Protein AF-A0A7S1A2D1-F1 (afdb_monomer_lite)

Sequence (239 aa):
SASAASGGFTIVTSERAVKAVTGFSRFEFQLPSQAEIEFDVAEEAEFDESIVGESNLREFLLSRAKVLASKGILSKEFQEQLEQHLLHVQNKRMLTRCQTPSGLTEANLQEMTRDTSGMLPQNFVSLVQKLFSARSVIIEVQRKIVQTRARETKVYENQARLRQNIQSMEKVRDCGTLLTRYLEDLNKDEDDLQKARVMIEADEEDVAKMNAEKTQMELQVETLAKKLYDEMESGTSAS

Foldseek 3Di:
DDDPVQQDKAFPDPVQFPDGDGPDTDHDDDDDPPDDDDDDTDIDTDGDDDQDDLVSLVVCLVPVQVVCVVVVNHDPVVSVVSVVVSLLVVLLVLLVVLLQLVPDDPVSLCVVVVCPPDHDDPVLSVLSVVLVVLVVVLVVLVVVLVVLVVVLVVLVVVLVVLVVVLVVCVPPPPCVVVNVVSVVSNVVSVVSNVVSVVSSVVSVVVSVVSVVVSVVSSVVSSVVSVVVSVVSVVVVVPD

pLDDT: mean 85.74, std 11.49, range [35.06, 96.69]

Organism: Noctiluca scintillans (NCBI:txid2966)

Secondary structure (DSSP, 8-state):
---GGG---EE---TTEEEEETTEEEE-----TT-----PPPEE--------SHHHHHHHHHTHHHHHHHTTSS-HHHHHHHHHHHHHHHHHHHHHHHTSGGG--HHHHHHHHH-TTT-S-HHHHHHHHHHHHHHHHHHHHHHHHHHHHHHHHHHHHHHHHHHHHHHHHTT-TT-HHHHHHHHHHHHHHHHHHHHHHHHHHHHHHHHHHHHHHHHHHHHHHHHHHHHHHHHHHHHHTT-

Structure (mmCIF, N/CA/C/O backbone):
data_AF-A0A7S1A2D1-F1
#
_entry.id   AF-A0A7S1A2D1-F1
#
loop_
_atom_site.group_PDB
_atom_site.id
_atom_site.type_symbol
_atom_site.label_atom_id
_atom_site.label_alt_id
_atom_site.label_comp_id
_atom_site.label_asym_id
_atom_site.label_entity_id
_atom_site.label_seq_id
_atom_site.pdbx_PDB_ins_code
_atom_site.Cartn_x
_atom_site.Cartn_y
_atom_site.Cartn_z
_atom_site.occupancy
_atom_site.B_iso_or_equiv
_atom_site.auth_seq_id
_atom_site.auth_comp_id
_atom_site.auth_asym_id
_atom_site.auth_atom_id
_atom_site.pdbx_PDB_model_num
ATOM 1 N N . SER A 1 1 ? -36.221 -22.035 22.965 1.00 37.62 1 SER A N 1
ATOM 2 C CA . SER A 1 1 ? -36.145 -23.136 23.946 1.00 37.62 1 SER A CA 1
ATOM 3 C C . SER A 1 1 ? -34.871 -22.945 24.746 1.00 37.62 1 SER A C 1
ATOM 5 O O . SER A 1 1 ? -33.798 -23.010 24.160 1.00 37.62 1 SER A O 1
ATOM 7 N N . ALA A 1 2 ? -34.976 -22.587 26.028 1.00 40.88 2 ALA A N 1
ATOM 8 C CA . ALA A 1 2 ? -33.801 -22.377 26.874 1.00 40.88 2 ALA A CA 1
ATOM 9 C C . ALA A 1 2 ? -33.102 -23.724 27.128 1.00 40.88 2 ALA A C 1
ATOM 11 O O . ALA A 1 2 ? -33.757 -24.732 27.387 1.00 40.88 2 ALA A O 1
ATOM 12 N N . SER A 1 3 ? -31.782 -23.746 26.961 1.00 47.69 3 SER A N 1
ATOM 13 C CA . SER A 1 3 ? -30.941 -24.932 27.121 1.00 47.69 3 SER A CA 1
ATOM 14 C C . SER A 1 3 ? -30.781 -25.276 28.604 1.00 47.69 3 SER A C 1
ATOM 16 O O . SER A 1 3 ? -30.647 -24.376 29.428 1.00 47.69 3 SER A O 1
ATOM 18 N N . ALA A 1 4 ? -30.692 -26.565 28.951 1.00 53.97 4 ALA A N 1
ATOM 19 C CA . ALA A 1 4 ? -30.308 -27.008 30.300 1.00 53.97 4 ALA A CA 1
ATOM 20 C C . ALA A 1 4 ? -28.921 -26.479 30.739 1.00 53.97 4 ALA A C 1
ATOM 22 O O . ALA A 1 4 ? -28.581 -26.534 31.916 1.00 53.97 4 ALA A O 1
ATOM 23 N N . ALA A 1 5 ? -28.133 -25.937 29.803 1.00 53.06 5 ALA A N 1
ATOM 24 C CA . ALA A 1 5 ? -26.870 -25.257 30.072 1.00 53.06 5 ALA A CA 1
ATOM 25 C C . ALA A 1 5 ? -27.023 -23.862 30.721 1.00 53.06 5 ALA A C 1
ATOM 27 O O . ALA A 1 5 ? -26.026 -23.300 31.159 1.00 53.06 5 ALA A O 1
ATOM 28 N N . SER A 1 6 ? -28.237 -23.304 30.789 1.00 53.75 6 SER A N 1
ATOM 29 C CA . SER A 1 6 ? -28.512 -21.930 31.244 1.00 53.75 6 SER A CA 1
ATOM 30 C C . SER A 1 6 ? -29.105 -21.857 32.661 1.00 53.75 6 SER A C 1
ATOM 32 O O . SER A 1 6 ? -29.917 -20.989 32.937 1.00 53.75 6 SER A O 1
ATOM 34 N N . GLY A 1 7 ? -28.776 -22.796 33.556 1.00 60.59 7 GLY A N 1
ATOM 35 C CA . GLY A 1 7 ? -29.177 -22.735 34.976 1.00 60.59 7 GLY A CA 1
ATOM 36 C C . GLY A 1 7 ? -30.629 -23.128 35.302 1.00 60.59 7 GLY A C 1
ATOM 37 O O . GLY A 1 7 ? -30.918 -23.438 36.454 1.00 60.59 7 GLY A O 1
ATOM 38 N N . GLY A 1 8 ? -31.512 -23.220 34.301 1.00 68.44 8 GLY A N 1
ATOM 39 C CA . GLY A 1 8 ? -32.906 -23.657 34.455 1.00 68.44 8 GLY A CA 1
ATOM 40 C C . GLY A 1 8 ? -33.894 -22.510 34.700 1.00 68.44 8 GLY A C 1
ATOM 41 O O . GLY A 1 8 ? -33.526 -21.340 34.675 1.00 68.44 8 GLY A O 1
ATOM 42 N N . PHE A 1 9 ? -35.170 -22.852 34.896 1.00 73.50 9 PHE A N 1
ATOM 43 C CA . PHE A 1 9 ? -36.229 -21.893 35.221 1.00 73.50 9 PHE A CA 1
ATOM 44 C C . PHE A 1 9 ? -36.429 -21.821 36.735 1.00 73.50 9 PHE A C 1
ATOM 46 O O . PHE A 1 9 ? -36.426 -22.845 37.422 1.00 73.50 9 PHE A O 1
ATOM 53 N N . THR A 1 10 ? -36.627 -20.615 37.255 1.00 80.25 10 THR A N 1
ATOM 54 C CA . THR A 1 10 ? -37.006 -20.374 38.646 1.00 80.25 10 THR A CA 1
ATOM 55 C C . THR A 1 10 ? -38.438 -19.866 38.682 1.00 80.25 10 THR A C 1
ATOM 57 O O . THR A 1 10 ? -38.784 -18.892 38.016 1.00 80.25 10 THR A O 1
ATOM 60 N N . ILE A 1 11 ? -39.284 -20.537 39.465 1.00 82.00 11 ILE A N 1
ATOM 61 C CA . ILE A 1 11 ? -40.666 -20.111 39.680 1.00 82.00 11 ILE A CA 1
ATOM 62 C C . ILE A 1 11 ? -40.645 -18.845 40.538 1.00 82.00 11 ILE A C 1
ATOM 64 O O . ILE A 1 11 ? -40.227 -18.886 41.696 1.00 82.00 11 ILE A O 1
ATOM 68 N N . VAL A 1 12 ? -41.109 -17.735 39.968 1.00 83.94 12 VAL A N 1
ATOM 69 C CA . VAL A 1 12 ? -41.169 -16.422 40.635 1.00 83.94 12 VAL A CA 1
ATOM 70 C C . VAL A 1 12 ? -42.519 -16.190 41.308 1.00 83.94 12 VAL A C 1
ATOM 72 O O . VAL A 1 12 ? -42.634 -15.346 42.200 1.00 83.94 12 VAL A O 1
ATOM 75 N N . THR A 1 13 ? -43.547 -16.960 40.929 1.00 85.75 13 THR A N 1
ATOM 76 C CA . THR A 1 13 ? -44.855 -16.909 41.589 1.00 85.75 13 THR A CA 1
ATOM 77 C C . THR A 1 13 ? -44.724 -17.311 43.054 1.00 85.75 13 THR A C 1
ATOM 79 O O . THR A 1 13 ? -44.500 -18.475 43.389 1.00 85.75 13 THR A O 1
ATOM 82 N N . SER A 1 14 ? -44.892 -16.325 43.933 1.00 82.81 14 SER A N 1
ATOM 83 C CA . SER A 1 14 ? -44.877 -16.491 45.390 1.00 82.81 14 SER A CA 1
ATOM 84 C C . SER A 1 14 ? -46.281 -16.580 45.993 1.00 82.81 14 SER A C 1
ATOM 86 O O . SER A 1 14 ? -46.440 -17.006 47.138 1.00 82.81 14 SER A O 1
ATOM 88 N N . GLU A 1 15 ? -47.317 -16.221 45.233 1.00 83.31 15 GLU A N 1
ATOM 89 C CA . GLU A 1 15 ? -48.694 -16.274 45.709 1.00 83.31 15 GLU A CA 1
ATOM 90 C C . GLU A 1 15 ? -49.102 -17.723 46.008 1.00 83.31 15 GLU A C 1
ATOM 92 O O . GLU A 1 15 ? -48.930 -18.608 45.177 1.00 83.31 15 GLU A O 1
ATOM 97 N N . ARG A 1 16 ? -49.616 -17.980 47.220 1.00 81.94 16 ARG A N 1
ATOM 98 C CA . ARG A 1 16 ? -50.005 -19.318 47.716 1.00 81.94 16 ARG A CA 1
ATOM 99 C C . ARG A 1 16 ? -48.882 -20.366 47.730 1.00 81.94 16 ARG A C 1
ATOM 101 O O . ARG A 1 16 ? -49.167 -21.548 47.933 1.00 81.94 16 ARG A O 1
ATOM 108 N N . ALA A 1 17 ? -47.622 -19.960 47.563 1.00 85.44 17 ALA A N 1
ATOM 109 C CA . ALA A 1 17 ? -46.476 -20.852 47.663 1.00 85.44 17 ALA A CA 1
ATOM 110 C C . ALA A 1 17 ? -46.223 -21.230 49.135 1.00 85.44 17 ALA A C 1
ATOM 112 O O . ALA A 1 17 ? -45.848 -20.401 49.959 1.00 85.44 17 ALA A O 1
ATOM 113 N N . VAL A 1 18 ? -46.416 -22.504 49.472 1.00 84.69 18 VAL A N 1
ATOM 114 C CA . VAL A 1 18 ? -46.179 -23.062 50.815 1.00 84.69 18 VAL A CA 1
ATOM 115 C C . VAL A 1 18 ? -44.714 -23.445 51.005 1.00 84.69 18 VAL A C 1
ATOM 117 O O . VAL A 1 18 ? -44.178 -23.384 52.111 1.00 84.69 18 VAL A O 1
ATOM 120 N N . LYS A 1 19 ? -44.054 -23.867 49.923 1.00 82.25 19 LYS A N 1
ATOM 121 C CA . LYS A 1 19 ? -42.615 -24.145 49.874 1.00 82.25 19 LYS A CA 1
ATOM 122 C C . LYS A 1 19 ? -42.087 -23.787 48.496 1.00 82.25 19 LYS A C 1
ATOM 124 O O . LYS A 1 19 ? -42.709 -24.173 47.510 1.00 82.25 19 LYS A O 1
ATOM 129 N N . ALA A 1 20 ? -40.938 -23.128 48.454 1.00 78.56 20 ALA A N 1
ATOM 130 C CA . ALA A 1 20 ? -40.232 -22.799 47.225 1.00 78.56 20 ALA A CA 1
ATOM 131 C C . ALA A 1 20 ? -38.767 -23.239 47.338 1.00 78.56 20 ALA A C 1
ATOM 133 O O . ALA A 1 20 ? -38.119 -23.032 48.366 1.00 78.56 20 ALA A O 1
ATOM 134 N N . VAL A 1 21 ? -38.276 -23.879 46.285 1.00 73.50 21 VAL A N 1
ATOM 135 C CA . VAL A 1 21 ? -36.881 -24.271 46.059 1.00 73.50 21 VAL A CA 1
ATOM 136 C C . VAL A 1 21 ? -36.563 -23.961 44.594 1.00 73.50 21 VAL A C 1
ATOM 138 O O . VAL A 1 21 ? -37.476 -23.807 43.784 1.00 73.50 21 VAL A O 1
ATOM 141 N N . THR A 1 22 ? -35.290 -23.856 44.220 1.00 68.75 22 THR A N 1
ATOM 142 C CA . THR A 1 22 ? -34.904 -23.566 42.830 1.00 68.75 22 THR A CA 1
ATOM 143 C C . THR A 1 22 ? -35.546 -24.575 41.865 1.00 68.75 22 THR A C 1
ATOM 145 O O . THR A 1 22 ? -35.329 -25.779 41.996 1.00 68.75 22 THR A O 1
ATOM 148 N N . GLY A 1 23 ? -36.377 -24.085 40.938 1.00 69.75 23 GLY A N 1
ATOM 149 C CA . GLY A 1 23 ? -37.114 -24.898 39.961 1.00 69.75 23 GLY A CA 1
ATOM 150 C C . GLY A 1 23 ? -38.339 -25.663 40.485 1.00 69.75 23 GLY A C 1
ATOM 151 O O . GLY A 1 23 ? -38.924 -26.438 39.732 1.00 69.75 23 GLY A O 1
ATOM 152 N N . PHE A 1 24 ? -38.750 -25.484 41.748 1.00 78.38 24 PHE A N 1
ATOM 153 C CA . PHE A 1 24 ? -39.929 -26.162 42.300 1.00 78.38 24 PHE A CA 1
ATOM 154 C C . PHE A 1 24 ? -40.653 -25.335 43.372 1.00 78.38 24 PHE A C 1
ATOM 156 O O . PHE A 1 24 ? -40.071 -24.989 44.400 1.00 78.38 24 PHE A O 1
ATOM 163 N N . SER A 1 25 ? -41.961 -25.136 43.197 1.00 84.62 25 SER A N 1
ATOM 164 C CA . SER A 1 25 ? -42.833 -24.483 44.179 1.00 84.62 25 SER A CA 1
ATOM 165 C C . SER A 1 25 ? -44.094 -25.306 44.418 1.00 84.62 25 SER A C 1
ATOM 167 O O . SER A 1 25 ? -44.705 -25.827 43.487 1.00 84.62 25 SER A O 1
ATOM 169 N N . ARG A 1 26 ? -44.494 -25.434 45.687 1.00 86.88 26 ARG A N 1
ATOM 170 C CA . ARG A 1 26 ? -45.742 -26.092 46.086 1.00 86.88 26 ARG A CA 1
ATOM 171 C C . ARG A 1 26 ? -46.782 -25.040 46.426 1.00 86.88 26 ARG A C 1
ATOM 173 O O . ARG A 1 26 ? -46.582 -24.285 47.372 1.00 86.88 26 ARG A O 1
ATOM 180 N N . PHE A 1 27 ? -47.900 -25.067 45.715 1.00 89.00 27 PHE A N 1
ATOM 181 C CA . PHE A 1 27 ? -49.008 -24.139 45.905 1.00 89.00 27 PHE A CA 1
ATOM 182 C C . PHE A 1 27 ? -50.172 -24.806 46.642 1.00 89.00 27 PHE A C 1
ATOM 184 O O . PHE A 1 27 ? -50.444 -25.991 46.428 1.00 89.00 27 PHE A O 1
ATOM 191 N N . GLU A 1 28 ? -50.840 -24.068 47.526 1.00 90.44 28 GLU A N 1
ATOM 192 C CA . GLU A 1 28 ? -51.997 -24.560 48.282 1.00 90.44 28 GLU A CA 1
ATOM 193 C C . GLU A 1 28 ? -53.268 -23.780 47.947 1.00 90.44 28 GLU A C 1
ATOM 195 O O . GLU A 1 28 ? -53.300 -22.550 47.949 1.00 90.44 28 GLU A O 1
ATOM 200 N N . PHE A 1 29 ? -54.344 -24.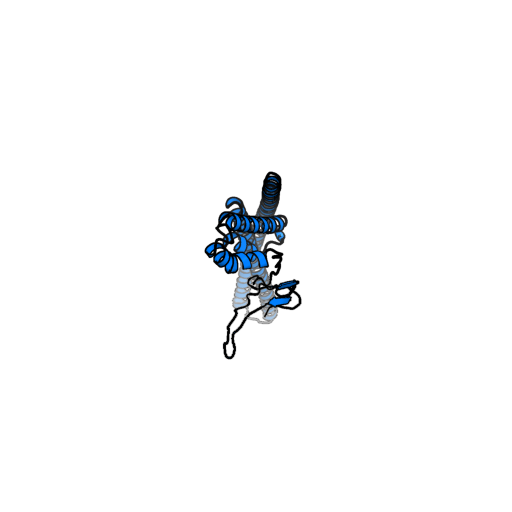521 47.686 1.00 87.88 29 PHE A N 1
ATOM 201 C CA . PHE A 1 29 ? -55.651 -23.978 47.346 1.00 87.88 29 PHE A CA 1
ATOM 202 C C . PHE A 1 29 ? -56.718 -24.656 48.196 1.00 87.88 29 PHE A C 1
ATOM 204 O O . PHE A 1 29 ? -56.712 -25.875 48.358 1.00 87.88 29 PHE A O 1
ATOM 211 N N . GLN A 1 30 ? -57.663 -23.866 48.697 1.00 86.44 30 GLN A N 1
ATOM 212 C CA . GLN A 1 30 ? -58.904 -24.380 49.265 1.00 86.44 30 GLN A CA 1
ATOM 213 C C . GLN A 1 30 ? -60.020 -24.167 48.250 1.00 86.44 30 GLN A C 1
ATOM 215 O O . GLN A 1 30 ? -60.278 -23.035 47.839 1.00 86.44 30 GLN A O 1
ATOM 220 N N . LEU A 1 31 ? -60.649 -25.266 47.835 1.00 88.50 31 LEU A N 1
ATOM 221 C CA . LEU A 1 31 ? -61.697 -25.293 46.820 1.00 88.50 31 LEU A CA 1
ATOM 222 C C . LEU A 1 31 ? -62.946 -25.983 47.379 1.00 88.50 31 LEU A C 1
ATOM 224 O O . LEU A 1 31 ? -62.829 -27.066 47.960 1.00 88.50 31 LEU A O 1
ATOM 228 N N . PRO A 1 32 ? -64.139 -25.388 47.220 1.00 86.12 32 PRO A N 1
ATOM 229 C CA . PRO A 1 32 ? -65.389 -26.060 47.537 1.00 86.12 32 PRO A CA 1
ATOM 230 C C . PRO A 1 32 ? -65.698 -27.183 46.535 1.00 86.12 32 PRO A C 1
ATOM 232 O O . PRO A 1 32 ? -65.155 -27.235 45.431 1.00 86.12 32 PRO A O 1
ATOM 235 N N . SER A 1 33 ? -66.592 -28.093 46.927 1.00 82.81 33 SER A N 1
ATOM 236 C CA . SER A 1 33 ? -67.027 -29.208 46.082 1.00 82.81 33 SER A CA 1
ATOM 237 C C . SER A 1 33 ? -67.522 -28.712 44.721 1.00 82.81 33 SER A C 1
ATOM 239 O O . SER A 1 33 ? -68.395 -27.851 44.666 1.00 82.81 33 SER A O 1
ATOM 241 N N . GLN A 1 34 ? -66.996 -29.305 43.643 1.00 85.62 34 GLN A N 1
ATOM 242 C CA . GLN A 1 34 ? -67.304 -28.972 42.241 1.00 85.62 34 GLN A CA 1
ATOM 243 C C . GLN A 1 34 ? -66.821 -27.591 41.757 1.00 85.62 34 GLN A C 1
ATOM 245 O O . GLN A 1 34 ? -67.304 -27.112 40.735 1.00 85.62 34 GLN A O 1
ATOM 250 N N . ALA A 1 35 ? -65.870 -26.955 42.448 1.00 82.50 35 ALA A N 1
ATOM 251 C CA . ALA A 1 35 ? -65.211 -25.749 41.948 1.00 82.50 35 ALA A CA 1
ATOM 252 C C . ALA A 1 35 ? -63.887 -26.068 41.238 1.00 82.50 35 ALA A C 1
ATOM 254 O O . ALA A 1 35 ? -63.135 -26.944 41.666 1.00 82.50 35 ALA A O 1
ATOM 255 N N . GLU A 1 36 ? -63.587 -25.295 40.198 1.00 83.88 36 GLU A N 1
ATOM 256 C CA . GLU A 1 36 ? -62.302 -25.279 39.501 1.00 83.88 36 GLU A CA 1
ATOM 257 C C . GLU A 1 36 ? -61.619 -23.927 39.722 1.00 83.88 36 GLU A C 1
ATOM 259 O O . GLU A 1 36 ? -62.278 -22.904 39.924 1.00 83.88 36 GLU A O 1
ATOM 264 N N . ILE A 1 37 ? -60.288 -23.927 39.706 1.00 86.81 37 ILE A N 1
ATOM 265 C CA . ILE A 1 37 ? -59.485 -22.707 39.701 1.00 86.81 37 ILE A CA 1
ATOM 266 C C . ILE A 1 37 ? -58.379 -22.850 38.667 1.00 86.81 37 ILE A C 1
ATOM 268 O O . ILE A 1 37 ? -57.709 -23.880 38.603 1.00 86.81 37 ILE A O 1
ATOM 272 N N . GLU A 1 38 ? -58.189 -21.796 37.887 1.00 87.62 38 GLU A N 1
ATOM 273 C CA . GLU A 1 38 ? -57.007 -21.610 37.058 1.00 87.62 38 GLU A CA 1
ATOM 274 C C . GLU A 1 38 ? -56.003 -20.764 37.839 1.00 87.62 38 GLU A C 1
ATOM 276 O O . GLU A 1 38 ? -56.368 -19.787 38.500 1.00 87.62 38 GLU A O 1
ATOM 281 N N . PHE A 1 39 ? -54.742 -21.181 37.816 1.00 87.69 39 PHE A N 1
ATOM 282 C CA . PHE A 1 39 ? -53.665 -20.505 38.521 1.00 87.69 39 PHE A CA 1
ATOM 283 C C . PHE A 1 39 ? -52.441 -20.426 37.622 1.00 87.69 39 PHE A C 1
ATOM 285 O O . PHE A 1 39 ? -51.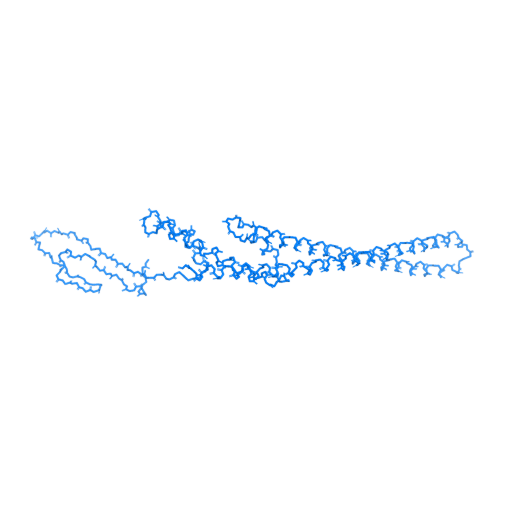827 -21.447 37.304 1.00 87.69 39 PHE A O 1
ATOM 292 N N . ASP A 1 40 ? -52.095 -19.203 37.237 1.00 88.81 40 ASP A N 1
ATOM 293 C CA . ASP A 1 40 ? -50.954 -18.942 36.375 1.00 88.81 40 ASP A CA 1
ATOM 294 C C . ASP A 1 40 ? -49.656 -18.953 37.186 1.00 88.81 40 ASP A C 1
ATOM 296 O O . ASP A 1 40 ? -49.458 -18.179 38.128 1.00 88.81 40 ASP A O 1
ATOM 300 N N . VAL A 1 41 ? -48.742 -19.839 36.796 1.00 86.38 41 VAL A N 1
ATOM 301 C CA . VAL A 1 41 ? -47.391 -19.906 37.352 1.00 86.38 41 VAL A CA 1
ATOM 302 C C . VAL A 1 41 ? -46.443 -19.202 36.388 1.00 86.38 41 VAL A C 1
ATOM 304 O O . VAL A 1 41 ? -46.308 -19.595 35.232 1.00 86.38 41 VAL A O 1
ATOM 307 N N . ALA A 1 42 ? -45.789 -18.152 36.875 1.00 85.19 42 ALA A N 1
ATOM 308 C CA . ALA A 1 42 ? -44.760 -17.416 36.171 1.00 85.19 42 ALA A CA 1
ATOM 309 C C . ALA A 1 42 ? -43.385 -17.980 36.535 1.00 85.19 42 ALA A C 1
ATOM 311 O O . ALA A 1 42 ? -43.035 -18.153 37.709 1.00 85.19 42 ALA A O 1
ATOM 312 N N . GLU A 1 43 ? -42.601 -18.234 35.497 1.00 85.38 43 GLU A N 1
ATOM 313 C CA . GLU A 1 43 ? -41.244 -18.748 35.575 1.00 85.38 43 GLU A CA 1
ATOM 314 C C . GLU A 1 43 ? -40.302 -17.793 34.845 1.00 85.38 43 GLU A C 1
ATOM 316 O O . GLU A 1 43 ? -40.598 -17.340 33.738 1.00 85.38 43 GLU A O 1
ATOM 321 N N . GLU A 1 44 ? -39.152 -17.515 35.449 1.00 81.38 44 GLU A N 1
ATOM 322 C CA . GLU A 1 44 ? -38.080 -16.734 34.837 1.00 81.38 44 GLU A CA 1
ATOM 323 C C . GLU A 1 44 ? -36.834 -17.605 34.669 1.00 81.38 44 GLU A C 1
ATOM 325 O O . GLU A 1 44 ? -36.516 -18.441 35.514 1.00 81.38 44 GLU A O 1
ATOM 330 N N . ALA A 1 45 ? -36.127 -17.416 33.557 1.00 80.19 45 ALA A N 1
ATOM 331 C CA . ALA A 1 45 ? -34.797 -17.970 33.349 1.00 80.19 45 ALA A CA 1
ATOM 332 C C . ALA A 1 45 ? -33.825 -16.812 33.148 1.00 80.19 45 ALA A C 1
ATOM 334 O O . ALA A 1 45 ? -34.021 -15.975 32.265 1.00 80.19 45 ALA A O 1
ATOM 335 N N . GLU A 1 46 ? -32.778 -16.792 33.960 1.00 75.44 46 GLU A N 1
ATOM 336 C CA . GLU A 1 46 ? -31.671 -15.855 33.837 1.00 75.44 46 GLU A CA 1
ATOM 337 C C . GLU A 1 46 ? -30.526 -16.555 33.107 1.00 75.44 46 GLU A C 1
ATOM 339 O O . GLU A 1 46 ? -30.205 -17.710 33.389 1.00 75.44 46 GLU A O 1
ATOM 344 N N . PHE A 1 47 ? -29.933 -15.878 32.128 1.00 76.06 47 PHE A N 1
ATOM 345 C CA . PHE A 1 47 ? -28.742 -16.377 31.459 1.00 76.06 47 PHE A CA 1
ATOM 346 C C . PHE A 1 47 ? -27.754 -15.245 31.241 1.00 76.06 47 PHE A C 1
ATOM 348 O O . PHE A 1 47 ? -28.122 -14.148 30.821 1.00 76.06 47 PHE A O 1
ATOM 355 N N . ASP A 1 48 ? -26.487 -15.567 31.463 1.00 80.88 48 ASP A N 1
ATOM 356 C CA . ASP A 1 48 ? -25.382 -14.674 31.172 1.00 80.88 48 ASP A CA 1
ATOM 357 C C . ASP A 1 48 ? -24.865 -14.942 29.760 1.00 80.88 48 ASP A C 1
ATOM 359 O O . ASP A 1 48 ? -24.542 -16.074 29.388 1.00 80.88 48 ASP A O 1
ATOM 363 N N . GLU A 1 49 ? -24.760 -13.882 28.964 1.00 83.06 49 GLU A N 1
ATOM 364 C CA . GLU A 1 49 ? -24.127 -13.919 27.650 1.00 83.06 49 GLU A CA 1
ATOM 365 C C . GLU A 1 49 ? -22.937 -12.960 27.653 1.00 83.06 49 GLU A C 1
ATOM 367 O O . GLU A 1 49 ? -23.089 -11.746 27.796 1.00 83.06 49 GLU A O 1
ATOM 372 N N . SER A 1 50 ? -21.730 -13.503 27.495 1.00 86.31 50 SER A N 1
ATOM 373 C CA . SER A 1 50 ? -20.526 -12.687 27.372 1.00 86.31 50 SER A CA 1
ATOM 374 C C . SER A 1 50 ? -20.293 -12.324 25.908 1.00 86.31 50 SER A C 1
ATOM 376 O O . SER A 1 50 ? -20.060 -13.193 25.066 1.00 86.31 50 SER A O 1
ATOM 378 N N . ILE A 1 51 ? -20.336 -11.029 25.599 1.00 85.81 51 ILE A N 1
ATOM 379 C CA . ILE A 1 51 ? -20.013 -10.514 24.268 1.00 85.81 51 ILE A CA 1
ATOM 380 C C . ILE A 1 51 ? -18.506 -10.291 24.207 1.00 85.81 51 ILE A C 1
ATOM 382 O O . ILE A 1 51 ? -17.983 -9.313 24.740 1.00 85.81 51 ILE A O 1
ATOM 386 N N . VAL A 1 52 ? -17.805 -11.208 23.545 1.00 85.38 52 VAL A N 1
ATOM 387 C CA . VAL A 1 52 ? -16.346 -11.156 23.407 1.00 85.38 52 VAL A CA 1
ATOM 388 C C . VAL A 1 52 ? -15.969 -10.888 21.956 1.00 85.38 52 VAL A C 1
ATOM 390 O O . VAL A 1 52 ? -16.429 -11.577 21.047 1.00 85.38 52 VAL A O 1
ATOM 393 N N . GLY A 1 53 ? -15.085 -9.914 21.750 1.00 82.50 53 GLY A N 1
ATOM 394 C CA . GLY A 1 53 ? -14.505 -9.596 20.447 1.00 82.50 53 GLY A CA 1
ATOM 395 C C . GLY A 1 53 ? -15.235 -8.493 19.676 1.00 82.50 53 GLY A C 1
ATOM 396 O O . GLY A 1 53 ? -16.436 -8.271 19.819 1.00 82.50 53 GLY A O 1
ATOM 397 N N . GLU A 1 54 ? -14.472 -7.809 18.821 1.00 84.44 54 GLU A N 1
ATOM 398 C CA . GLU A 1 54 ? -14.910 -6.638 18.048 1.00 84.44 54 GLU A CA 1
ATOM 399 C C . GLU A 1 54 ? -16.125 -6.938 17.155 1.00 84.44 54 GLU A C 1
ATOM 401 O O . GLU A 1 54 ? -17.075 -6.161 17.117 1.00 84.44 54 GLU A O 1
ATOM 406 N N . SER A 1 55 ? -16.121 -8.080 16.460 1.00 85.81 55 SER A N 1
ATOM 407 C CA . SER A 1 55 ? -17.196 -8.468 15.536 1.00 85.81 55 SER A CA 1
ATOM 408 C C . SER A 1 55 ? -18.531 -8.672 16.250 1.00 85.81 55 SER A C 1
ATOM 410 O O . SER A 1 55 ? -19.544 -8.140 15.803 1.00 85.81 55 SER A O 1
ATOM 412 N N . ASN A 1 56 ? -18.515 -9.374 17.385 1.00 88.81 56 ASN A N 1
ATOM 413 C CA . ASN A 1 56 ? -19.714 -9.642 18.176 1.00 88.81 56 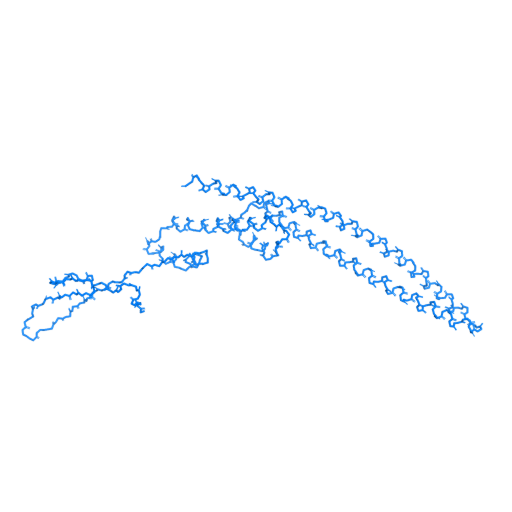ASN A CA 1
ATOM 414 C C . ASN A 1 56 ? -20.239 -8.358 18.830 1.00 88.81 56 ASN A C 1
ATOM 416 O O . ASN A 1 56 ? -21.446 -8.126 18.861 1.00 88.81 56 ASN A O 1
ATOM 420 N N . LEU A 1 57 ? -19.341 -7.480 19.293 1.00 88.38 57 LEU A N 1
ATOM 421 C CA . LEU A 1 57 ? -19.725 -6.174 19.825 1.00 88.38 57 LEU A CA 1
ATOM 422 C C . LEU A 1 57 ? -20.335 -5.272 18.738 1.00 88.38 57 LEU A C 1
ATOM 424 O O . LEU A 1 57 ? -21.338 -4.599 18.980 1.00 88.38 57 LEU A O 1
ATOM 428 N N . ARG A 1 58 ? -19.792 -5.297 17.515 1.00 87.38 58 ARG A N 1
ATOM 429 C CA . ARG A 1 58 ? -20.359 -4.569 16.370 1.00 87.38 58 ARG A CA 1
ATOM 430 C C . ARG A 1 58 ? -21.744 -5.097 16.001 1.00 87.38 58 ARG A C 1
ATOM 432 O O . ARG A 1 58 ? -22.658 -4.306 15.777 1.00 87.38 58 ARG A O 1
ATOM 439 N N . GLU A 1 59 ? -21.919 -6.414 15.957 1.00 89.38 59 GLU A N 1
ATOM 440 C CA . GLU A 1 59 ? -23.219 -7.039 15.697 1.00 89.38 59 GLU A CA 1
ATOM 441 C C . GLU A 1 59 ? -24.245 -6.687 16.781 1.00 89.38 59 GLU A C 1
ATOM 443 O O . GLU A 1 59 ? -25.387 -6.333 16.466 1.00 89.38 59 GLU A O 1
ATOM 448 N N . PHE A 1 60 ? -23.825 -6.702 18.049 1.00 90.88 60 PHE A N 1
ATOM 449 C CA . PHE A 1 60 ? -24.645 -6.277 19.177 1.00 90.88 60 PHE A CA 1
ATOM 450 C C . PHE A 1 60 ? -25.125 -4.830 19.022 1.00 90.88 60 PHE A C 1
ATOM 452 O O . PHE A 1 60 ? -26.327 -4.578 19.134 1.00 90.88 60 PHE A O 1
ATOM 459 N N . LEU A 1 61 ? -24.225 -3.893 18.702 1.00 88.75 61 LEU A N 1
ATOM 460 C CA . LEU A 1 61 ? -24.575 -2.481 18.511 1.00 88.75 61 LEU A CA 1
ATOM 461 C C . LEU A 1 61 ? -25.502 -2.255 17.307 1.00 88.75 61 LEU A C 1
ATOM 463 O O . LEU A 1 61 ? -26.415 -1.429 17.362 1.00 88.75 61 LEU A O 1
ATOM 467 N N . LEU A 1 62 ? -25.322 -3.017 16.226 1.00 87.25 62 LEU A N 1
ATOM 468 C CA . LEU A 1 62 ? -26.151 -2.893 15.025 1.00 87.25 62 LEU A CA 1
ATOM 469 C C . LEU A 1 62 ? -27.580 -3.417 15.218 1.00 87.25 62 LEU A C 1
ATOM 471 O O . LEU A 1 62 ? -28.513 -2.851 14.634 1.00 87.25 62 LEU A O 1
ATOM 475 N N . SER A 1 63 ? -27.744 -4.476 16.015 1.00 88.25 63 SER A N 1
ATOM 476 C CA . SER A 1 63 ? -29.002 -5.216 16.154 1.00 88.25 63 SER A CA 1
ATOM 477 C C . SER A 1 63 ? -29.668 -5.015 17.522 1.00 88.25 63 SER A C 1
ATOM 479 O O . SER A 1 63 ? -30.686 -4.329 17.636 1.00 88.25 63 SER A O 1
ATOM 481 N N . ARG A 1 64 ? -29.094 -5.611 18.569 1.00 87.50 64 ARG A N 1
ATOM 482 C CA . ARG A 1 64 ? -29.683 -5.752 19.905 1.00 87.50 64 ARG A CA 1
ATOM 483 C C . ARG A 1 64 ? -29.665 -4.454 20.706 1.00 87.50 64 ARG A C 1
ATOM 485 O O . ARG A 1 64 ? -30.641 -4.175 21.401 1.00 87.50 64 ARG A O 1
ATOM 492 N N . ALA A 1 65 ? -28.621 -3.639 20.575 1.00 87.25 65 ALA A N 1
ATOM 493 C CA . ALA A 1 65 ? -28.467 -2.409 21.350 1.00 87.25 65 ALA A CA 1
ATOM 494 C C . ALA A 1 65 ? -29.634 -1.437 21.142 1.00 87.25 65 ALA A C 1
ATOM 496 O O . ALA A 1 65 ? -30.157 -0.895 22.109 1.00 87.25 65 ALA A O 1
ATOM 497 N N . LYS A 1 66 ? -30.128 -1.297 19.905 1.00 85.50 66 LYS A N 1
ATOM 498 C CA . LYS A 1 66 ? -31.281 -0.435 19.588 1.00 85.50 66 LYS A CA 1
ATOM 499 C C . LYS A 1 66 ? -32.555 -0.881 20.303 1.00 85.50 66 LYS A C 1
ATOM 501 O O . LYS A 1 66 ? -33.305 -0.054 20.815 1.00 85.50 66 LYS A O 1
ATOM 506 N N . VAL A 1 67 ? -32.787 -2.193 20.360 1.00 88.56 67 VAL A N 1
ATOM 507 C CA . VAL A 1 67 ? -33.949 -2.767 21.049 1.00 88.56 67 VAL A CA 1
ATOM 508 C C . VAL A 1 67 ? -33.825 -2.546 22.555 1.00 88.56 67 VAL A C 1
ATOM 510 O O . VAL A 1 67 ? -34.780 -2.096 23.186 1.00 88.56 67 VAL A O 1
ATOM 513 N N . LEU A 1 68 ? -32.651 -2.804 23.132 1.00 88.25 68 LEU A N 1
ATOM 514 C CA . LEU A 1 68 ? -32.404 -2.608 24.563 1.00 88.25 68 LEU A CA 1
ATOM 515 C C . LEU A 1 68 ? -32.474 -1.131 24.971 1.00 88.25 68 LEU A C 1
ATOM 517 O O . LEU A 1 68 ? -33.028 -0.822 26.025 1.00 88.25 68 LEU A O 1
ATOM 521 N N . ALA A 1 69 ? -32.002 -0.223 24.116 1.00 87.19 69 ALA A N 1
ATOM 522 C CA . ALA A 1 69 ? -32.115 1.217 24.316 1.00 87.19 69 ALA A CA 1
ATOM 523 C C . ALA A 1 69 ? -33.578 1.678 24.283 1.00 87.19 69 ALA A C 1
ATOM 525 O O . ALA A 1 69 ? -34.010 2.425 25.156 1.00 87.19 69 ALA A O 1
ATOM 526 N N . SER A 1 70 ? -34.385 1.170 23.340 1.00 87.25 70 SER A N 1
ATOM 527 C CA . SER A 1 70 ? -35.822 1.497 23.274 1.00 87.25 70 SER A CA 1
ATOM 528 C C . SER A 1 70 ? -36.612 1.029 24.502 1.00 87.25 70 SER A C 1
ATOM 530 O O . SER A 1 70 ? -37.627 1.626 24.851 1.00 87.25 70 SER A O 1
ATOM 532 N N . LYS A 1 71 ? -36.124 -0.018 25.178 1.00 88.75 71 LYS A N 1
ATOM 533 C CA . LYS A 1 71 ? -36.683 -0.542 26.429 1.00 88.75 71 LYS A CA 1
ATOM 534 C C . LYS A 1 71 ? -36.122 0.146 27.681 1.00 88.75 71 LYS A C 1
ATOM 536 O O . LYS A 1 71 ? -36.494 -0.240 28.782 1.00 88.75 71 LYS A O 1
ATOM 541 N N . GLY A 1 72 ? -35.217 1.118 27.531 1.00 86.62 72 GLY A N 1
ATOM 542 C CA . GLY A 1 72 ? -34.553 1.799 28.647 1.00 86.62 72 GLY A CA 1
ATOM 543 C C . GLY A 1 72 ? -33.560 0.929 29.427 1.00 86.62 72 GLY A C 1
ATOM 544 O O . GLY A 1 72 ? -33.112 1.337 30.491 1.00 86.62 72 GLY A O 1
ATOM 545 N N . ILE A 1 73 ? -33.217 -0.258 28.914 1.00 88.94 73 ILE A N 1
ATOM 546 C CA . ILE A 1 73 ? -32.270 -1.190 29.548 1.00 88.94 73 ILE A CA 1
ATOM 547 C C . ILE A 1 73 ? -30.830 -0.747 29.266 1.00 88.94 73 ILE A C 1
ATOM 549 O O . ILE A 1 73 ? -29.971 -0.815 30.138 1.00 88.94 73 ILE A O 1
ATOM 553 N N . LEU A 1 74 ? -30.570 -0.282 28.040 1.00 90.06 74 LEU A N 1
ATOM 554 C CA . LEU A 1 74 ? -29.271 0.247 27.632 1.00 90.06 74 LEU A CA 1
ATOM 555 C C . LEU A 1 74 ? -29.319 1.775 27.643 1.00 90.06 74 LEU A C 1
ATOM 557 O O . LEU A 1 74 ? -30.120 2.371 26.920 1.00 90.06 74 LEU A O 1
ATOM 561 N N . SER A 1 75 ? -28.462 2.418 28.437 1.00 90.12 75 SER A N 1
ATOM 562 C CA . SER A 1 75 ? -28.356 3.876 28.402 1.00 90.12 75 SER A CA 1
ATOM 563 C C . SER A 1 75 ? -27.706 4.336 27.094 1.00 90.12 75 SER A C 1
ATOM 565 O O . SER A 1 75 ? -26.807 3.686 26.554 1.00 90.12 75 SER A O 1
ATOM 567 N N . LYS A 1 76 ? -28.154 5.487 26.583 1.00 86.94 76 LYS A N 1
ATOM 568 C CA . LYS A 1 76 ? -27.585 6.098 25.373 1.00 86.94 76 LYS A CA 1
ATOM 569 C C . LYS A 1 76 ? -26.103 6.434 25.558 1.00 86.94 76 LYS A C 1
ATOM 571 O O . LYS A 1 76 ? -25.308 6.205 24.659 1.00 86.94 76 LYS A O 1
ATOM 576 N N . GLU A 1 77 ? -25.739 6.902 26.749 1.00 89.25 77 GLU A N 1
ATOM 577 C CA . GLU A 1 77 ? -24.360 7.215 27.137 1.00 89.25 77 GLU A CA 1
ATOM 578 C C . GLU A 1 77 ? -23.454 5.982 27.057 1.00 89.25 77 GLU A C 1
ATOM 580 O O . GLU A 1 77 ? -22.364 6.047 26.495 1.00 89.25 77 GLU A O 1
ATOM 585 N N . PHE A 1 78 ? -23.915 4.833 27.558 1.00 88.00 78 PHE A N 1
ATOM 586 C CA . PHE A 1 78 ? -23.136 3.600 27.491 1.00 88.00 78 PHE A CA 1
ATOM 587 C C . PHE A 1 78 ? -23.036 3.065 26.058 1.00 88.00 78 PHE A C 1
ATOM 589 O O . PHE A 1 78 ? -21.981 2.585 25.650 1.00 88.00 78 PHE A O 1
ATOM 596 N N . GLN A 1 79 ? -24.099 3.198 25.256 1.00 87.75 79 GLN A N 1
ATOM 597 C CA . GLN A 1 79 ? -24.036 2.874 23.830 1.00 87.75 79 GLN A CA 1
ATOM 598 C C . GLN A 1 79 ? -22.984 3.731 23.106 1.00 87.75 79 GLN A C 1
ATOM 600 O O . GLN A 1 79 ? -22.164 3.190 22.366 1.00 87.75 79 GLN A O 1
ATOM 605 N N . GLU A 1 80 ? -22.970 5.042 23.353 1.00 87.31 80 GLU A N 1
ATOM 606 C CA . GLU A 1 80 ? -21.975 5.957 22.786 1.00 87.31 80 GLU A CA 1
ATOM 607 C C . GLU A 1 80 ? -20.552 5.571 23.231 1.00 87.31 80 GLU A C 1
ATOM 609 O O . GLU A 1 80 ? -19.646 5.524 22.402 1.00 87.31 80 GLU A O 1
ATOM 614 N N . GLN A 1 81 ? -20.346 5.197 24.499 1.00 88.44 81 GLN A N 1
ATOM 615 C CA . GLN A 1 81 ? -19.052 4.701 24.991 1.00 88.44 81 GLN A CA 1
ATOM 616 C C . GLN A 1 81 ? -18.597 3.410 24.293 1.00 88.44 81 GLN A C 1
ATOM 618 O O . GLN A 1 81 ? -17.420 3.285 23.950 1.00 88.44 81 GLN A O 1
ATOM 623 N N . LEU A 1 82 ? -19.503 2.459 24.045 1.00 88.25 82 LEU A N 1
ATOM 624 C CA . LEU A 1 82 ? -19.188 1.227 23.312 1.00 88.25 82 LEU A CA 1
ATOM 625 C C . LEU A 1 82 ? -18.829 1.505 21.846 1.00 88.25 82 LEU A C 1
ATOM 627 O O . LEU A 1 82 ? -17.888 0.907 21.319 1.00 88.25 82 LEU A O 1
ATOM 631 N N . GLU A 1 83 ? -19.547 2.420 21.193 1.00 86.94 83 GLU A N 1
ATOM 632 C CA . GLU A 1 83 ? -19.239 2.865 19.830 1.00 86.94 83 GLU A CA 1
ATOM 633 C C . GLU A 1 83 ? -17.857 3.537 19.769 1.00 86.94 83 GLU A C 1
ATOM 635 O O . GLU A 1 83 ? -17.048 3.192 18.905 1.00 86.94 83 GLU A O 1
ATOM 640 N N . GLN A 1 84 ? -17.538 4.412 20.730 1.00 86.00 84 GLN A N 1
ATOM 641 C CA . GLN A 1 84 ? -16.211 5.028 20.854 1.00 86.00 84 GLN A CA 1
ATOM 642 C C . GLN A 1 84 ? -15.114 3.991 21.122 1.00 86.00 84 GLN A C 1
ATOM 644 O O . GLN A 1 84 ? -14.034 4.064 20.536 1.00 86.00 84 GLN A O 1
ATOM 649 N N . HIS A 1 85 ? -15.381 2.990 21.961 1.00 86.56 85 HIS A N 1
ATOM 650 C CA . HIS A 1 85 ? -14.421 1.927 22.238 1.00 86.56 85 HIS A CA 1
ATOM 651 C C . HIS A 1 85 ? -14.110 1.093 20.987 1.00 86.56 85 HIS A C 1
ATOM 653 O O . HIS A 1 85 ? -12.941 0.835 20.694 1.00 86.56 85 HIS A O 1
ATOM 659 N N . LEU A 1 86 ? -15.131 0.716 20.208 1.00 87.06 86 LEU A N 1
ATOM 660 C CA . LEU A 1 86 ? -14.926 0.035 18.926 1.00 87.06 86 LEU A CA 1
ATOM 661 C C . LEU A 1 86 ? -14.093 0.879 17.964 1.00 87.06 86 LEU A C 1
ATOM 663 O O . LEU A 1 86 ? -13.150 0.365 17.358 1.00 87.06 86 LEU A O 1
ATOM 667 N N . LEU A 1 87 ? -14.414 2.168 17.862 1.00 84.62 87 LEU A N 1
ATOM 668 C CA . LEU A 1 87 ? -13.680 3.116 17.031 1.00 84.62 87 LEU A CA 1
ATOM 669 C C . LEU A 1 87 ? -12.200 3.169 17.428 1.00 84.62 87 LEU A C 1
ATOM 671 O O . LEU A 1 87 ? -11.308 3.115 16.580 1.00 84.62 87 LEU A O 1
ATOM 675 N N . HIS A 1 88 ? -11.930 3.219 18.732 1.00 86.12 88 HIS A N 1
ATOM 676 C CA . HIS A 1 88 ? -10.583 3.242 19.299 1.00 86.12 88 HIS A CA 1
ATOM 677 C C . HIS A 1 88 ? -9.791 1.979 18.957 1.00 86.12 88 HIS A C 1
ATOM 679 O O . HIS A 1 88 ? -8.654 2.064 18.488 1.00 86.12 88 HIS A O 1
ATOM 685 N N . VAL A 1 89 ? -10.398 0.801 19.129 1.00 86.50 89 VAL A N 1
ATOM 686 C CA . VAL A 1 89 ? -9.777 -0.493 18.803 1.00 86.50 89 VAL A CA 1
ATOM 687 C C . VAL A 1 89 ? -9.471 -0.598 17.308 1.00 86.50 89 VAL A C 1
ATOM 689 O O . VAL A 1 89 ? -8.368 -0.999 16.924 1.00 86.50 89 VAL A O 1
ATOM 692 N N . GLN A 1 90 ? -10.407 -0.183 16.452 1.00 85.88 90 GLN A N 1
ATOM 693 C CA . GLN A 1 90 ? -10.209 -0.183 15.003 1.00 85.88 90 GLN A CA 1
ATOM 694 C C . GLN A 1 90 ? -9.092 0.779 14.586 1.00 85.88 90 GLN A C 1
ATOM 696 O O . GLN A 1 90 ? -8.245 0.417 13.766 1.00 85.88 90 GLN A O 1
ATOM 701 N N . ASN A 1 91 ? -9.040 1.971 15.188 1.00 87.94 91 ASN A N 1
ATOM 702 C CA . ASN A 1 91 ? -8.026 2.990 14.911 1.00 87.94 91 ASN A CA 1
ATOM 703 C C . ASN A 1 91 ? -6.641 2.457 15.279 1.00 87.94 91 ASN A C 1
ATOM 705 O O . ASN A 1 91 ? -5.725 2.518 14.459 1.00 87.94 91 ASN A O 1
ATOM 709 N N . LYS A 1 92 ? -6.504 1.855 16.468 1.00 88.75 92 LYS A N 1
ATOM 710 C CA . LYS A 1 92 ? -5.258 1.209 16.900 1.00 88.75 92 LYS A CA 1
ATOM 711 C C . LYS A 1 92 ? -4.821 0.132 15.914 1.00 88.75 92 LYS A C 1
ATOM 713 O O . LYS A 1 92 ? -3.686 0.166 15.449 1.00 88.75 92 LYS A O 1
ATOM 718 N N . ARG A 1 93 ? -5.730 -0.768 15.521 1.00 88.69 93 ARG A N 1
ATOM 719 C CA . ARG A 1 93 ? -5.442 -1.826 14.539 1.00 88.69 93 ARG A CA 1
ATOM 720 C C . ARG A 1 93 ? -4.948 -1.255 13.208 1.00 88.69 93 ARG A C 1
ATOM 722 O O . ARG A 1 93 ? -4.001 -1.794 12.632 1.00 88.69 93 ARG A O 1
ATOM 729 N N . MET A 1 94 ? -5.573 -0.186 12.711 1.00 88.56 94 MET A N 1
ATOM 730 C CA . MET A 1 94 ? -5.139 0.482 11.479 1.00 88.56 94 MET A CA 1
ATOM 731 C C . MET A 1 94 ? -3.769 1.133 11.635 1.00 88.56 94 MET A C 1
ATOM 733 O O . MET A 1 94 ? -2.901 0.921 10.790 1.00 88.56 94 MET A O 1
ATOM 737 N N . LEU A 1 95 ? -3.541 1.864 12.726 1.00 90.94 95 LEU A N 1
ATOM 738 C CA . LEU A 1 95 ? -2.258 2.502 13.005 1.00 90.94 95 LEU A CA 1
ATOM 739 C C . LEU A 1 95 ? -1.134 1.476 13.091 1.00 90.94 95 LEU A C 1
ATOM 741 O O . LEU A 1 95 ? -0.112 1.668 12.440 1.00 90.94 95 LEU A O 1
ATOM 745 N N . THR A 1 96 ? -1.340 0.354 13.786 1.00 91.50 96 THR A N 1
ATOM 746 C CA . THR A 1 96 ? -0.366 -0.745 13.849 1.00 91.50 96 THR A CA 1
ATOM 747 C C . THR A 1 96 ? -0.019 -1.275 12.456 1.00 91.50 96 THR A C 1
ATOM 749 O O . THR A 1 96 ? 1.154 -1.475 12.158 1.00 91.50 96 THR A O 1
ATOM 752 N N . ARG A 1 97 ? -1.000 -1.442 11.558 1.00 90.19 97 ARG A N 1
ATOM 753 C CA . ARG A 1 97 ? -0.729 -1.845 10.163 1.00 90.19 97 ARG A CA 1
ATOM 754 C C . ARG A 1 97 ? 0.077 -0.788 9.405 1.00 90.19 97 ARG A C 1
ATOM 756 O O . ARG A 1 97 ? 0.973 -1.133 8.636 1.00 90.19 97 ARG A O 1
ATOM 763 N N . CYS A 1 98 ? -0.210 0.490 9.638 1.00 91.31 98 CYS A N 1
ATOM 764 C CA . CYS A 1 98 ? 0.509 1.605 9.026 1.00 91.31 98 CYS A CA 1
ATOM 765 C C . CYS A 1 98 ? 1.935 1.801 9.564 1.00 91.31 98 CYS A C 1
ATOM 767 O O . CYS A 1 98 ? 2.716 2.495 8.919 1.00 91.31 98 CYS A O 1
ATOM 769 N N . GLN A 1 99 ? 2.314 1.170 10.682 1.00 91.88 99 GLN A N 1
ATOM 770 C CA . GLN A 1 99 ? 3.715 1.118 11.125 1.00 91.88 99 GLN A CA 1
ATOM 771 C C . GLN A 1 99 ? 4.592 0.279 10.185 1.00 91.88 99 GLN A C 1
ATOM 773 O O . GLN A 1 99 ? 5.809 0.426 10.187 1.00 91.88 99 GLN A O 1
ATOM 778 N N . THR A 1 100 ? 3.986 -0.563 9.344 1.00 91.06 100 THR A N 1
ATOM 779 C CA . THR A 1 100 ? 4.661 -1.288 8.261 1.00 91.06 100 THR A CA 1
ATOM 780 C C . THR A 1 100 ? 4.023 -0.929 6.914 1.00 91.06 100 THR A C 1
ATOM 782 O O . THR A 1 100 ? 3.262 -1.728 6.357 1.00 91.06 100 THR A O 1
ATOM 785 N N . PRO A 1 101 ? 4.307 0.266 6.355 1.00 88.00 101 PRO A N 1
ATOM 786 C CA . PRO A 1 101 ? 3.613 0.774 5.171 1.00 88.00 101 PRO A CA 1
ATOM 787 C C . PRO A 1 101 ? 3.710 -0.148 3.951 1.00 88.00 101 PRO A C 1
ATOM 789 O O . PRO A 1 101 ? 2.795 -0.193 3.127 1.00 88.00 101 PRO A O 1
ATOM 792 N N . SER A 1 102 ? 4.803 -0.902 3.816 1.00 85.50 102 SER A N 1
ATOM 793 C CA . SER A 1 102 ? 5.048 -1.844 2.715 1.00 85.50 102 SER A CA 1
ATOM 794 C C . SER A 1 102 ? 3.967 -2.923 2.578 1.00 85.50 102 SER A C 1
ATOM 796 O O . SER A 1 102 ? 3.666 -3.328 1.458 1.00 85.50 102 SER A O 1
ATOM 798 N N . GLY A 1 103 ? 3.343 -3.340 3.685 1.00 84.62 103 GLY A N 1
ATOM 799 C CA . GLY A 1 103 ? 2.276 -4.347 3.709 1.00 84.62 103 GLY A CA 1
ATOM 800 C C . GLY A 1 103 ? 0.863 -3.798 3.490 1.00 84.62 103 GLY A C 1
ATOM 801 O O . GLY A 1 103 ? -0.089 -4.577 3.462 1.00 84.62 103 GLY A O 1
ATOM 802 N N . LEU A 1 104 ? 0.696 -2.477 3.355 1.00 89.19 104 LEU A N 1
ATOM 803 C CA . LEU A 1 104 ? -0.621 -1.868 3.167 1.00 89.19 104 LEU A CA 1
ATOM 804 C C . LEU A 1 104 ? -1.210 -2.213 1.796 1.00 89.19 104 LEU A C 1
ATOM 806 O O . LEU A 1 104 ? -0.551 -2.062 0.764 1.00 89.19 104 LEU A O 1
ATOM 810 N N . THR A 1 105 ? -2.486 -2.599 1.797 1.00 89.31 105 THR A N 1
ATOM 811 C CA . THR A 1 105 ? -3.262 -2.930 0.593 1.00 89.31 105 THR A CA 1
ATOM 812 C C . THR A 1 105 ? -4.313 -1.865 0.276 1.00 89.31 105 THR A C 1
ATOM 814 O O . THR A 1 105 ? -4.732 -1.112 1.155 1.00 89.31 105 THR A O 1
ATOM 817 N N . GLU A 1 106 ? -4.797 -1.840 -0.969 1.00 86.75 106 GLU A N 1
ATOM 818 C CA . GLU A 1 106 ? -5.879 -0.939 -1.407 1.00 86.75 106 GLU A CA 1
ATOM 819 C C . GLU A 1 106 ? -7.148 -1.113 -0.552 1.00 86.75 106 GLU A C 1
ATOM 821 O O . GLU A 1 106 ? -7.848 -0.152 -0.246 1.00 86.75 106 GLU A O 1
ATOM 826 N N . ALA A 1 107 ? -7.420 -2.342 -0.097 1.00 86.75 107 ALA A N 1
ATOM 827 C CA . ALA A 1 107 ? -8.531 -2.629 0.805 1.00 86.75 107 ALA A CA 1
ATOM 828 C C . ALA A 1 107 ? -8.386 -1.896 2.148 1.00 86.75 107 ALA A C 1
ATOM 830 O O . ALA A 1 107 ? -9.378 -1.409 2.684 1.00 86.75 107 ALA A O 1
ATOM 831 N N . ASN A 1 108 ? -7.159 -1.756 2.666 1.00 87.06 108 ASN A N 1
ATOM 832 C CA . ASN A 1 108 ? -6.907 -0.986 3.885 1.00 87.06 108 ASN A CA 1
ATOM 833 C C . ASN A 1 108 ? -7.119 0.512 3.659 1.00 87.06 108 ASN A C 1
ATOM 835 O O . ASN A 1 108 ? -7.664 1.181 4.531 1.00 87.06 108 ASN A O 1
ATOM 839 N N . LEU A 1 109 ? -6.735 1.039 2.492 1.00 86.06 109 LEU A N 1
ATOM 840 C CA . LEU A 1 109 ? -7.020 2.431 2.142 1.00 86.06 109 LEU A CA 1
ATOM 841 C C . LEU A 1 109 ? -8.531 2.684 2.067 1.00 86.06 109 LEU A C 1
ATOM 843 O O . LEU A 1 109 ? -9.007 3.691 2.588 1.00 86.06 109 LEU A O 1
ATOM 847 N N . GLN A 1 110 ? -9.289 1.760 1.469 1.00 85.69 110 GLN A N 1
ATOM 848 C CA . GLN A 1 110 ? -10.751 1.839 1.425 1.00 85.69 110 GLN A CA 1
ATOM 849 C C . GLN A 1 110 ? -11.378 1.760 2.819 1.00 85.69 110 GLN A C 1
ATOM 851 O O . GLN A 1 110 ? -12.312 2.504 3.096 1.00 85.69 110 GLN A O 1
ATOM 856 N N . GLU A 1 111 ? -10.867 0.897 3.700 1.00 83.94 111 GLU A N 1
ATOM 857 C CA . GLU A 1 111 ? -11.294 0.826 5.106 1.00 83.94 111 GLU A CA 1
ATOM 858 C C . GLU A 1 111 ? -11.078 2.181 5.805 1.00 83.94 111 GLU A C 1
ATOM 860 O O . GLU A 1 111 ? -12.002 2.702 6.421 1.00 83.94 111 GLU A O 1
ATOM 865 N N . MET A 1 112 ? -9.922 2.824 5.595 1.00 81.25 112 MET A N 1
ATOM 866 C CA . MET A 1 112 ? -9.611 4.154 6.144 1.00 81.25 112 MET A CA 1
ATOM 867 C C . MET A 1 112 ? -10.452 5.302 5.556 1.00 81.25 112 MET A C 1
ATOM 869 O O . MET A 1 112 ? -10.600 6.331 6.205 1.00 81.25 112 MET A O 1
ATOM 873 N N . THR A 1 113 ? -10.972 5.170 4.330 1.00 79.06 113 THR A N 1
ATOM 874 C CA . THR A 1 113 ? -11.735 6.243 3.653 1.00 79.06 113 THR A CA 1
ATOM 875 C C . THR A 1 113 ? -13.249 6.074 3.715 1.00 79.06 113 THR A C 1
ATOM 877 O O . THR A 1 113 ? -13.961 7.069 3.594 1.00 79.06 113 THR A O 1
ATOM 880 N N . ARG A 1 114 ? -13.766 4.850 3.886 1.00 72.12 114 ARG A N 1
ATOM 881 C CA . ARG A 1 114 ? -15.213 4.589 3.991 1.00 72.12 114 ARG A CA 1
ATOM 882 C C . ARG A 1 114 ? -15.792 5.024 5.336 1.00 72.12 114 ARG A C 1
ATOM 884 O O . ARG A 1 114 ? -16.931 5.482 5.369 1.00 72.12 114 ARG A O 1
ATOM 891 N N . ASP A 1 115 ? -15.018 4.919 6.412 1.00 61.78 115 ASP A N 1
ATOM 892 C CA . ASP A 1 115 ? -15.454 5.295 7.759 1.00 61.78 115 ASP A CA 1
ATOM 893 C C . ASP A 1 115 ? -15.101 6.766 8.059 1.00 61.78 115 ASP A C 1
ATOM 895 O O . ASP A 1 115 ? -14.278 7.093 8.909 1.00 61.78 115 ASP A O 1
ATOM 899 N N . THR A 1 116 ? -15.766 7.692 7.359 1.00 52.25 116 THR A N 1
ATOM 900 C CA . THR A 1 116 ? -15.648 9.159 7.537 1.00 52.25 116 THR A CA 1
ATOM 901 C C . THR A 1 116 ? -16.130 9.696 8.897 1.00 52.25 116 THR A C 1
ATOM 903 O O . THR A 1 116 ? -16.106 10.904 9.123 1.00 52.25 116 THR A O 1
ATOM 906 N N . SER A 1 117 ? -16.575 8.838 9.817 1.00 51.81 117 SER A N 1
ATOM 907 C CA . SER A 1 117 ? -17.327 9.242 11.016 1.00 51.81 117 SER A CA 1
ATOM 908 C C . SER A 1 117 ? -16.491 9.398 12.297 1.00 51.81 117 SER A C 1
ATOM 910 O O . SER A 1 117 ? -17.068 9.434 13.379 1.00 51.81 117 SER A O 1
ATOM 912 N N . GLY A 1 118 ? -15.160 9.526 12.213 1.00 56.59 118 GLY A N 1
ATOM 913 C CA . GLY A 1 118 ? -14.335 9.884 13.385 1.00 56.59 118 GLY A CA 1
ATOM 914 C C . GLY A 1 118 ? -12.993 9.164 13.539 1.00 56.59 118 GLY A C 1
ATOM 915 O O . GLY A 1 118 ? -12.417 9.185 14.624 1.00 56.59 118 GLY A O 1
ATOM 916 N N . MET A 1 119 ? -12.483 8.516 12.490 1.00 67.69 119 MET A N 1
ATOM 917 C CA . MET A 1 119 ? -11.244 7.736 12.536 1.00 67.69 119 MET A CA 1
ATOM 918 C C . MET A 1 119 ? -10.097 8.404 11.791 1.00 67.69 119 MET A C 1
ATOM 920 O O . MET A 1 119 ? -10.257 8.797 10.642 1.00 67.69 119 MET A O 1
ATOM 924 N N . LEU A 1 120 ? -8.946 8.439 12.472 1.00 76.81 120 LEU A N 1
ATOM 925 C CA . LEU A 1 120 ? -7.635 8.958 12.070 1.00 76.81 120 LEU A CA 1
ATOM 926 C C . LEU A 1 120 ? -7.607 10.410 11.538 1.00 76.81 120 LEU A C 1
ATOM 928 O O . LEU A 1 120 ? -8.493 10.859 10.818 1.00 76.81 120 LEU A O 1
ATOM 932 N N . PRO A 1 121 ? -6.559 11.194 11.845 1.00 86.19 121 PRO A N 1
ATOM 933 C CA . PRO A 1 121 ? -6.440 12.551 11.320 1.00 86.19 121 PRO A CA 1
ATOM 934 C C . PRO A 1 121 ? -6.454 12.589 9.782 1.00 86.19 121 PRO A C 1
ATOM 936 O O . PRO A 1 121 ? -5.732 11.840 9.122 1.00 86.19 121 PRO A O 1
ATOM 939 N N . GLN A 1 122 ? -7.224 13.502 9.184 1.00 85.75 122 GLN A N 1
ATOM 940 C CA . GLN A 1 122 ? -7.378 13.585 7.722 1.00 85.75 122 GLN A CA 1
ATOM 941 C C . GLN A 1 122 ? -6.045 13.808 6.986 1.00 85.75 122 GLN A C 1
ATOM 943 O O . GLN A 1 122 ? -5.825 13.312 5.878 1.00 85.75 122 GLN A O 1
ATOM 948 N N . ASN A 1 123 ? -5.118 14.539 7.606 1.00 88.38 123 ASN A N 1
ATOM 949 C CA . ASN A 1 123 ? -3.757 14.712 7.101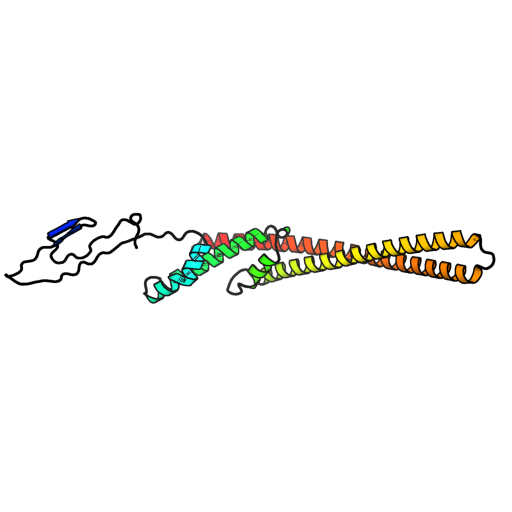 1.00 88.38 123 ASN A CA 1
ATOM 950 C C . ASN A 1 123 ? -2.998 13.376 7.026 1.00 88.38 123 ASN A C 1
ATOM 952 O O . ASN A 1 123 ? -2.250 13.167 6.075 1.00 88.38 123 ASN A O 1
ATOM 956 N N . PHE A 1 124 ? -3.221 12.459 7.968 1.00 90.69 124 PHE A N 1
ATOM 957 C CA . PHE A 1 124 ? -2.647 11.117 7.930 1.00 90.69 124 PHE A CA 1
ATOM 958 C C . PHE A 1 124 ? -3.275 10.274 6.814 1.00 90.69 124 PHE A C 1
ATOM 960 O O . PHE A 1 124 ? -2.553 9.715 5.991 1.00 90.69 124 PHE A O 1
ATOM 967 N N . VAL A 1 125 ? -4.608 10.255 6.715 1.00 89.50 125 VAL A N 1
ATOM 968 C CA . VAL A 1 125 ? -5.321 9.517 5.655 1.00 89.50 125 VAL A CA 1
ATOM 969 C C . VAL A 1 125 ? -4.892 9.998 4.264 1.00 89.50 125 VAL A C 1
ATOM 971 O O . VAL A 1 125 ? -4.569 9.191 3.393 1.00 89.50 125 VAL A O 1
ATOM 974 N N . SER A 1 126 ? -4.798 11.315 4.061 1.00 90.31 126 SER A N 1
ATOM 975 C CA . SER A 1 126 ? -4.335 11.884 2.788 1.00 90.31 126 SER A CA 1
ATOM 976 C C . SER A 1 126 ? -2.870 11.557 2.472 1.00 90.31 126 SER A C 1
ATOM 978 O O . SER A 1 126 ? -2.528 11.383 1.303 1.00 90.31 126 SER A O 1
ATOM 980 N N . LEU A 1 127 ? -2.000 11.430 3.481 1.00 92.31 127 LEU A N 1
ATOM 981 C CA . LEU A 1 127 ? -0.619 10.984 3.287 1.00 92.31 127 LEU A CA 1
ATOM 982 C C . LEU A 1 127 ? -0.568 9.524 2.821 1.00 92.31 127 LEU A C 1
ATOM 984 O O . LEU A 1 127 ? 0.139 9.215 1.862 1.00 92.31 127 LEU A O 1
ATOM 988 N N . VAL A 1 128 ? -1.356 8.642 3.443 1.00 92.06 128 VAL A N 1
ATOM 989 C CA . VAL A 1 128 ? -1.479 7.243 3.007 1.00 92.06 128 VAL A CA 1
ATOM 990 C C . VAL A 1 128 ? -2.020 7.186 1.574 1.00 92.06 128 VAL A C 1
ATOM 992 O O . VAL A 1 128 ? -1.461 6.482 0.737 1.00 92.06 128 VAL A O 1
ATOM 995 N N . GLN A 1 129 ? -3.027 7.990 1.231 1.00 92.38 129 GLN A N 1
ATOM 996 C CA . GLN A 1 129 ? -3.549 8.063 -0.137 1.00 92.38 129 GLN A CA 1
ATOM 997 C C . GLN A 1 129 ? -2.483 8.512 -1.154 1.00 92.38 129 GLN A C 1
ATOM 999 O O . GLN A 1 129 ? -2.367 7.922 -2.231 1.00 92.38 129 GLN A O 1
ATOM 1004 N N . LYS A 1 130 ? -1.661 9.512 -0.809 1.00 93.12 130 LYS A N 1
ATOM 1005 C CA . LYS A 1 130 ? -0.526 9.939 -1.644 1.00 93.12 130 LYS A CA 1
ATOM 1006 C C . LYS A 1 130 ? 0.476 8.804 -1.852 1.00 93.12 130 LYS A C 1
ATOM 1008 O O . LYS A 1 130 ? 0.874 8.562 -2.988 1.00 93.12 130 LYS A O 1
ATOM 1013 N N . LEU A 1 131 ? 0.807 8.047 -0.807 1.00 94.12 131 LEU A N 1
ATOM 1014 C CA . LEU A 1 131 ? 1.679 6.875 -0.919 1.00 94.12 131 LEU A CA 1
ATOM 1015 C C . LEU A 1 131 ? 1.124 5.837 -1.913 1.00 94.12 131 LEU A C 1
ATOM 1017 O O . LEU A 1 131 ? 1.870 5.328 -2.752 1.00 94.12 131 LEU A O 1
ATOM 1021 N N . PHE A 1 132 ? -0.181 5.551 -1.869 1.00 94.12 132 PHE A N 1
ATOM 1022 C CA . PHE A 1 132 ? -0.828 4.640 -2.823 1.00 94.12 132 PHE A CA 1
ATOM 1023 C C . PHE A 1 132 ? -0.808 5.171 -4.261 1.00 94.12 132 PHE A C 1
ATOM 1025 O O . PHE A 1 132 ? -0.507 4.420 -5.194 1.00 94.12 132 PHE A O 1
ATOM 1032 N N . SER A 1 133 ? -1.051 6.471 -4.454 1.00 93.06 133 SER A N 1
ATOM 1033 C CA . SER A 1 133 ? -0.926 7.080 -5.783 1.00 93.06 133 SER A CA 1
ATOM 1034 C C . SER A 1 133 ? 0.504 6.993 -6.326 1.00 93.06 133 SER A C 1
ATOM 1036 O O . SER A 1 133 ? 0.688 6.596 -7.474 1.00 93.06 133 SER A O 1
ATOM 1038 N N . ALA A 1 134 ? 1.521 7.243 -5.493 1.00 93.75 134 ALA A N 1
ATOM 1039 C CA . ALA A 1 134 ? 2.923 7.147 -5.890 1.00 93.75 134 ALA A CA 1
ATOM 1040 C C . ALA A 1 134 ? 3.291 5.715 -6.309 1.00 93.75 134 ALA A C 1
ATOM 1042 O O . ALA A 1 134 ? 3.916 5.510 -7.347 1.00 93.75 134 ALA A O 1
ATOM 1043 N N . ARG A 1 135 ? 2.832 4.704 -5.556 1.00 94.25 135 ARG A N 1
ATOM 1044 C CA . ARG A 1 135 ? 3.004 3.286 -5.923 1.00 94.25 135 ARG A CA 1
ATOM 1045 C C . ARG A 1 135 ? 2.382 2.967 -7.279 1.00 94.25 135 ARG A C 1
ATOM 1047 O O . ARG A 1 135 ? 3.007 2.287 -8.088 1.00 94.25 135 ARG A O 1
ATOM 1054 N N . SER A 1 136 ? 1.175 3.469 -7.523 1.00 93.50 136 SER A N 1
ATOM 1055 C CA . SER A 1 136 ? 0.452 3.233 -8.774 1.00 93.50 136 SER A CA 1
ATOM 1056 C C . SER A 1 136 ? 1.186 3.836 -9.973 1.00 93.50 136 SER A C 1
ATOM 1058 O O . SER A 1 136 ? 1.355 3.162 -10.988 1.00 93.50 136 SER A O 1
ATOM 1060 N N . VAL A 1 137 ? 1.695 5.065 -9.834 1.00 94.94 137 VAL A N 1
ATOM 1061 C CA . VAL A 1 137 ? 2.484 5.733 -10.881 1.00 94.94 137 VAL A CA 1
ATOM 1062 C C . VAL A 1 137 ? 3.791 4.982 -11.151 1.00 94.94 137 VAL A C 1
ATOM 1064 O O . VAL A 1 137 ? 4.102 4.721 -12.310 1.00 94.94 137 VAL A O 1
ATOM 1067 N N . ILE A 1 138 ? 4.517 4.550 -10.112 1.00 95.38 138 ILE A N 1
ATOM 1068 C CA . ILE A 1 138 ? 5.754 3.762 -10.272 1.00 95.38 138 ILE A CA 1
ATOM 1069 C C . ILE A 1 138 ? 5.487 2.479 -11.069 1.00 95.38 138 ILE A C 1
ATOM 1071 O O . ILE A 1 138 ? 6.231 2.167 -11.998 1.00 95.38 138 ILE A O 1
ATOM 1075 N N . ILE A 1 139 ? 4.414 1.751 -10.742 1.00 95.25 139 ILE A N 1
ATOM 1076 C CA . ILE A 1 139 ? 4.027 0.530 -11.465 1.00 95.25 139 ILE A CA 1
ATOM 1077 C C . ILE A 1 139 ? 3.715 0.845 -12.935 1.00 95.25 139 ILE A C 1
ATOM 1079 O O . ILE A 1 139 ? 4.092 0.082 -13.828 1.00 95.25 139 ILE A O 1
ATOM 1083 N N . GLU A 1 140 ? 3.044 1.964 -13.212 1.00 95.62 140 GLU A N 1
ATOM 1084 C CA . GLU A 1 140 ? 2.727 2.374 -14.579 1.00 95.62 140 GLU A CA 1
ATOM 1085 C C . GLU A 1 140 ? 3.987 2.690 -15.398 1.00 95.62 140 GLU A C 1
ATOM 1087 O O . GLU A 1 140 ? 4.108 2.217 -16.531 1.00 95.62 140 GLU A O 1
ATOM 1092 N N . VAL A 1 141 ? 4.934 3.447 -14.835 1.00 94.94 141 VAL A N 1
ATOM 1093 C CA . VAL A 1 141 ? 6.198 3.788 -15.510 1.00 94.94 141 VAL A CA 1
ATOM 1094 C C . VAL A 1 141 ? 7.054 2.537 -15.713 1.00 94.94 141 VAL A C 1
ATOM 1096 O O . VAL A 1 141 ? 7.527 2.288 -16.819 1.00 94.94 141 VAL A O 1
ATOM 1099 N N . GLN A 1 142 ? 7.150 1.654 -14.715 1.00 96.38 142 GLN A N 1
ATOM 1100 C CA . GLN A 1 142 ? 7.827 0.360 -14.873 1.00 96.38 142 GLN A CA 1
ATOM 1101 C C . GLN A 1 142 ? 7.214 -0.483 -15.995 1.00 96.38 142 GLN A C 1
ATOM 1103 O O . GLN A 1 142 ? 7.934 -1.112 -16.774 1.00 96.38 142 GLN A O 1
ATOM 1108 N N . ARG A 1 143 ? 5.883 -0.469 -16.135 1.00 96.69 143 ARG A N 1
ATOM 1109 C CA . ARG A 1 143 ? 5.209 -1.137 -17.253 1.00 96.69 143 ARG A CA 1
ATOM 1110 C C . ARG A 1 143 ? 5.606 -0.523 -18.599 1.00 96.69 143 ARG A C 1
ATOM 1112 O O . ARG A 1 143 ? 5.794 -1.279 -19.553 1.00 96.69 143 ARG A O 1
ATOM 1119 N N . LYS A 1 144 ? 5.742 0.806 -18.690 1.00 95.38 144 LYS A N 1
ATOM 1120 C CA . LYS A 1 144 ? 6.211 1.496 -19.907 1.00 95.38 144 LYS A CA 1
ATOM 1121 C C . LYS A 1 144 ? 7.638 1.079 -20.264 1.00 95.38 144 LYS A C 1
ATOM 1123 O O . LYS A 1 144 ? 7.855 0.666 -21.398 1.00 95.38 144 LYS A O 1
ATOM 1128 N N . ILE A 1 145 ? 8.555 1.035 -19.295 1.00 95.62 145 ILE A N 1
ATOM 1129 C CA . ILE A 1 145 ? 9.934 0.553 -19.499 1.00 95.62 145 ILE A CA 1
ATOM 1130 C C . ILE A 1 145 ? 9.939 -0.863 -20.092 1.00 95.62 145 ILE A C 1
ATOM 1132 O O . ILE A 1 145 ? 10.602 -1.123 -21.098 1.00 95.62 145 ILE A O 1
ATOM 1136 N N . VAL A 1 146 ? 9.161 -1.785 -19.513 1.00 96.56 146 VAL A N 1
ATOM 1137 C CA . VAL A 1 146 ? 9.060 -3.169 -20.011 1.00 96.56 146 VAL A CA 1
ATOM 1138 C C . VAL A 1 146 ? 8.525 -3.211 -21.448 1.00 96.56 146 VAL A C 1
ATOM 1140 O O . VAL A 1 146 ? 9.041 -3.966 -22.274 1.00 96.56 146 VAL A O 1
ATOM 1143 N N . GLN A 1 147 ? 7.523 -2.391 -21.775 1.00 95.25 147 GLN A N 1
ATOM 1144 C CA . GLN A 1 147 ? 6.978 -2.299 -23.133 1.00 95.25 147 GLN A CA 1
ATOM 1145 C C . GLN A 1 147 ? 7.998 -1.742 -24.135 1.00 95.25 147 GLN A C 1
ATOM 1147 O O . GLN A 1 147 ? 8.118 -2.278 -25.240 1.00 95.25 147 GLN A O 1
ATOM 1152 N N . THR A 1 148 ? 8.760 -0.714 -23.757 1.00 93.50 148 THR A N 1
ATOM 1153 C CA . THR A 1 148 ? 9.797 -0.119 -24.611 1.00 93.50 148 THR A CA 1
ATOM 1154 C C . THR A 1 148 ? 10.937 -1.107 -24.866 1.00 93.50 148 THR A C 1
ATOM 1156 O O . THR A 1 148 ? 11.303 -1.320 -26.021 1.00 93.50 148 THR A O 1
ATOM 1159 N N . ARG A 1 149 ? 11.405 -1.832 -23.842 1.00 94.62 149 ARG A N 1
ATOM 1160 C CA . ARG A 1 149 ? 12.404 -2.912 -23.993 1.00 94.62 149 ARG A CA 1
ATOM 1161 C C . ARG A 1 149 ? 11.916 -4.055 -24.892 1.00 94.62 149 ARG A C 1
ATOM 1163 O O . ARG A 1 149 ? 12.667 -4.605 -25.701 1.00 94.62 149 ARG A O 1
ATOM 1170 N N . ALA A 1 150 ? 10.632 -4.406 -24.802 1.00 93.88 150 ALA A N 1
ATOM 1171 C CA . ALA A 1 150 ? 10.035 -5.383 -25.710 1.00 93.88 150 ALA A CA 1
ATOM 1172 C C . ALA A 1 150 ? 10.018 -4.883 -27.168 1.00 93.88 150 ALA A C 1
ATOM 1174 O O . ALA A 1 150 ? 10.190 -5.678 -28.094 1.00 93.88 150 ALA A O 1
ATOM 1175 N N . ARG A 1 151 ? 9.841 -3.572 -27.395 1.00 91.50 151 ARG A N 1
ATOM 1176 C CA . ARG A 1 151 ? 9.964 -2.970 -28.731 1.00 91.50 151 ARG A CA 1
ATOM 1177 C C . ARG A 1 151 ? 11.406 -3.021 -29.238 1.00 91.50 151 ARG A C 1
ATOM 1179 O O . ARG A 1 151 ? 11.586 -3.407 -30.388 1.00 91.50 151 ARG A O 1
ATOM 1186 N N . GLU A 1 152 ? 12.405 -2.714 -28.411 1.00 93.88 152 GLU A N 1
ATOM 1187 C CA . GLU A 1 152 ? 13.825 -2.835 -28.797 1.00 93.88 152 GLU A CA 1
ATOM 1188 C C . GLU A 1 152 ? 14.163 -4.248 -29.274 1.00 93.88 152 GLU A C 1
ATOM 1190 O O . GLU A 1 152 ? 14.797 -4.424 -30.311 1.00 93.88 152 GLU A O 1
ATOM 1195 N N . THR A 1 153 ? 13.659 -5.264 -28.568 1.00 93.88 153 THR A N 1
ATOM 1196 C CA . THR A 1 153 ? 13.867 -6.673 -28.938 1.00 93.88 153 THR A CA 1
ATOM 1197 C C . THR A 1 153 ? 13.336 -6.960 -30.346 1.00 93.88 153 THR A C 1
ATOM 1199 O O . THR A 1 153 ? 14.033 -7.557 -31.163 1.00 93.88 153 THR A O 1
ATOM 1202 N N . LYS A 1 154 ? 12.143 -6.452 -30.681 1.00 93.88 154 LYS A N 1
ATOM 1203 C CA . LYS A 1 154 ? 11.565 -6.586 -32.030 1.00 93.88 154 LYS A CA 1
ATOM 1204 C C . LYS A 1 154 ? 12.371 -5.848 -33.097 1.00 93.88 154 LYS A C 1
ATOM 1206 O O . LYS A 1 154 ? 12.460 -6.330 -34.224 1.00 93.88 154 LYS A O 1
ATOM 1211 N N . VAL A 1 155 ? 12.944 -4.690 -32.765 1.00 92.81 155 VAL A N 1
ATOM 1212 C CA . VAL A 1 155 ? 13.820 -3.962 -33.693 1.00 92.81 155 VAL A CA 1
ATOM 1213 C C . VAL A 1 155 ? 15.089 -4.774 -33.960 1.00 92.81 155 VAL A C 1
ATOM 1215 O O . VAL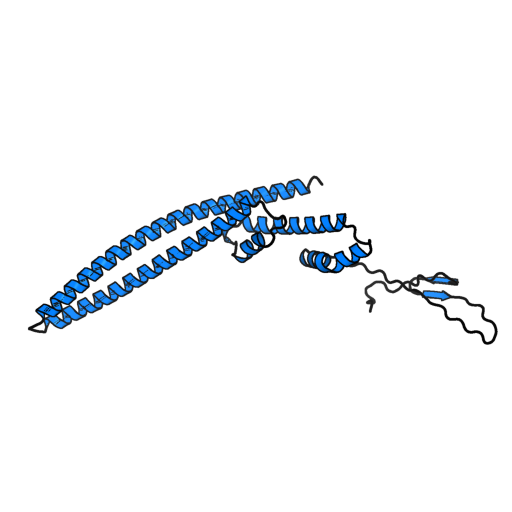 A 1 155 ? 15.453 -4.950 -35.118 1.00 92.81 155 VAL A O 1
ATOM 1218 N N . TYR A 1 156 ? 15.703 -5.383 -32.940 1.00 93.38 156 TYR A N 1
ATOM 1219 C CA . TYR A 1 156 ? 16.850 -6.279 -33.139 1.00 93.38 156 TYR A CA 1
ATOM 1220 C C . TYR A 1 156 ? 16.528 -7.488 -34.021 1.00 93.38 156 TYR A C 1
ATOM 1222 O O . TYR A 1 156 ? 17.305 -7.817 -34.921 1.00 93.38 156 TYR A O 1
ATOM 1230 N N . GLU A 1 157 ? 15.380 -8.132 -33.806 1.00 94.31 157 GLU A N 1
ATOM 1231 C CA . GLU A 1 157 ? 14.905 -9.227 -34.660 1.00 94.31 157 GLU A CA 1
ATOM 1232 C C . GLU A 1 157 ? 14.709 -8.763 -36.113 1.00 94.31 157 GLU A C 1
ATOM 1234 O O . GLU A 1 157 ? 15.117 -9.453 -37.055 1.00 94.31 157 GLU A O 1
ATOM 1239 N N . ASN A 1 158 ? 14.140 -7.568 -36.309 1.00 93.06 158 ASN A N 1
ATOM 1240 C CA . ASN A 1 158 ? 13.965 -6.978 -37.633 1.00 93.06 158 ASN A CA 1
ATOM 1241 C C . ASN A 1 158 ? 15.310 -6.703 -38.316 1.00 93.06 158 ASN A C 1
ATOM 1243 O O . ASN A 1 158 ? 15.512 -7.120 -39.458 1.00 93.06 158 ASN A O 1
ATOM 1247 N N . GLN A 1 159 ? 16.251 -6.076 -37.612 1.00 92.12 159 GLN A N 1
ATOM 1248 C CA . GLN A 1 159 ? 17.591 -5.816 -38.125 1.00 92.12 159 GLN A CA 1
ATOM 1249 C C . GLN A 1 159 ? 18.324 -7.113 -38.484 1.00 92.12 159 GLN A C 1
ATOM 1251 O O . GLN A 1 159 ? 18.980 -7.177 -39.523 1.00 92.12 159 GLN A O 1
ATOM 1256 N N . ALA A 1 160 ? 18.219 -8.162 -37.663 1.00 94.06 160 ALA A N 1
ATOM 1257 C CA . ALA A 1 160 ? 18.823 -9.462 -37.955 1.00 94.06 160 ALA A CA 1
ATOM 1258 C C . ALA A 1 160 ? 18.273 -10.054 -39.265 1.00 94.06 160 ALA A C 1
ATOM 1260 O O . ALA A 1 160 ? 19.044 -10.481 -40.129 1.00 94.06 160 ALA A O 1
ATOM 1261 N N . ARG A 1 161 ? 16.950 -9.989 -39.460 1.00 94.56 161 ARG A N 1
ATOM 1262 C CA . ARG A 1 161 ? 16.289 -10.395 -40.708 1.00 94.56 161 ARG A CA 1
ATOM 1263 C C . ARG A 1 161 ? 16.754 -9.559 -41.904 1.00 94.56 161 ARG A C 1
ATOM 1265 O O . ARG A 1 161 ? 17.044 -10.118 -42.959 1.00 94.56 161 ARG A O 1
ATOM 1272 N N . LEU A 1 162 ? 16.836 -8.235 -41.759 1.00 91.81 162 LEU A N 1
ATOM 1273 C CA . LEU A 1 162 ? 17.299 -7.340 -42.825 1.00 91.81 162 LEU A CA 1
ATOM 1274 C C . LEU A 1 162 ? 18.749 -7.647 -43.224 1.00 91.81 162 LEU A C 1
ATOM 1276 O O . LEU A 1 162 ? 19.040 -7.764 -44.413 1.00 91.81 162 LEU A O 1
ATOM 1280 N N . ARG A 1 163 ? 19.639 -7.875 -42.249 1.00 92.12 163 ARG A N 1
ATOM 1281 C CA . ARG A 1 163 ? 21.029 -8.292 -42.501 1.00 92.12 163 ARG A CA 1
ATOM 1282 C C . ARG A 1 163 ? 21.092 -9.618 -43.266 1.00 92.12 163 ARG A C 1
ATOM 1284 O O . ARG A 1 163 ? 21.845 -9.722 -44.233 1.00 92.12 163 ARG A O 1
ATOM 1291 N N . GLN A 1 164 ? 20.276 -10.603 -42.892 1.00 93.19 164 GLN A N 1
ATOM 1292 C CA . GLN A 1 164 ? 20.198 -11.883 -43.603 1.00 93.19 164 GLN A CA 1
ATOM 1293 C C . GLN A 1 164 ? 19.683 -11.716 -45.044 1.00 93.19 164 GLN A C 1
ATOM 1295 O O . GLN A 1 164 ? 20.221 -12.325 -45.971 1.00 93.19 164 GLN A O 1
ATOM 1300 N N . ASN A 1 165 ? 18.683 -10.855 -45.255 1.00 88.12 165 ASN A N 1
ATOM 1301 C CA . ASN A 1 165 ? 18.174 -10.545 -46.591 1.00 88.12 165 ASN A CA 1
ATOM 1302 C C . ASN A 1 165 ? 19.256 -9.896 -47.465 1.00 88.12 165 ASN A C 1
ATOM 1304 O O . ASN A 1 165 ? 19.443 -10.321 -48.604 1.00 88.12 165 ASN A O 1
ATOM 1308 N N . ILE A 1 166 ? 20.008 -8.931 -46.926 1.00 87.12 166 ILE A N 1
ATOM 1309 C CA . ILE A 1 166 ? 21.129 -8.289 -47.629 1.00 87.12 166 ILE A CA 1
ATOM 1310 C C . ILE A 1 166 ? 22.182 -9.332 -48.035 1.00 87.12 166 ILE A C 1
ATOM 1312 O O . ILE A 1 166 ? 22.560 -9.383 -4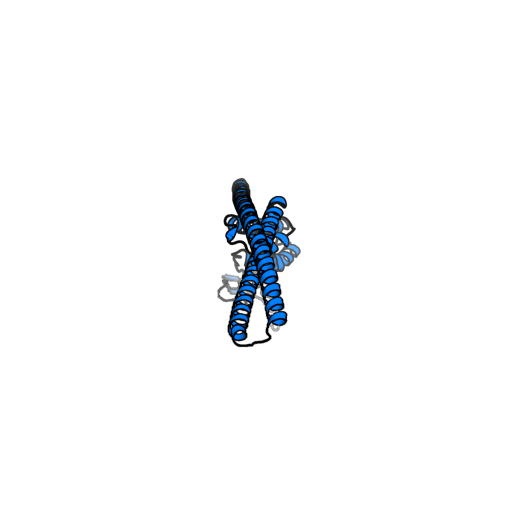9.204 1.00 87.12 166 ILE A O 1
ATOM 1316 N N . GLN A 1 167 ? 22.581 -10.227 -47.124 1.00 88.56 167 GLN A N 1
ATOM 1317 C CA . GLN A 1 167 ? 23.524 -11.315 -47.432 1.00 88.56 167 GLN A CA 1
ATOM 1318 C C . GLN A 1 167 ? 23.015 -12.235 -48.551 1.00 88.56 167 GLN A C 1
ATOM 1320 O O . GLN A 1 167 ? 23.775 -12.662 -49.418 1.00 88.56 167 GLN A O 1
ATOM 1325 N N . SER A 1 168 ? 21.714 -12.539 -48.568 1.00 86.25 168 SER A N 1
ATOM 1326 C CA . SER A 1 168 ? 21.126 -13.368 -49.627 1.00 86.25 168 SER A CA 1
ATOM 1327 C C . SER A 1 168 ? 21.126 -12.682 -51.003 1.00 86.25 168 SER A C 1
ATOM 1329 O O . SER A 1 168 ? 21.148 -13.364 -52.029 1.00 86.25 168 SER A O 1
ATOM 1331 N N . MET A 1 169 ? 21.152 -11.344 -51.029 1.00 79.81 169 MET A N 1
ATOM 1332 C CA . MET A 1 169 ? 21.102 -10.529 -52.243 1.00 79.81 169 MET A CA 1
ATOM 1333 C C . MET A 1 169 ? 22.460 -10.308 -52.910 1.00 79.81 169 MET A C 1
ATOM 1335 O O . MET A 1 169 ? 22.475 -9.990 -54.096 1.00 79.81 169 MET A O 1
ATOM 1339 N N . GLU A 1 170 ? 23.584 -10.557 -52.230 1.00 75.56 170 GLU A N 1
ATOM 1340 C CA . GLU A 1 170 ? 24.930 -10.486 -52.835 1.00 75.56 170 GLU A CA 1
ATOM 1341 C C . GLU A 1 170 ? 25.086 -11.400 -54.067 1.00 75.56 170 GLU A C 1
ATOM 1343 O O . GLU A 1 170 ? 25.957 -11.197 -54.909 1.00 75.56 170 GLU A O 1
ATOM 1348 N N . LYS A 1 171 ? 24.215 -12.407 -54.202 1.00 75.44 171 LYS A N 1
ATOM 1349 C CA . LYS A 1 171 ? 24.198 -13.361 -55.320 1.00 75.44 171 LYS A CA 1
ATOM 1350 C C . LYS A 1 171 ? 23.377 -12.888 -56.531 1.00 75.44 171 LYS A C 1
ATOM 1352 O O . LYS A 1 171 ? 23.355 -13.586 -57.544 1.00 75.44 171 LYS A O 1
ATOM 1357 N N . VAL A 1 172 ? 22.689 -11.747 -56.445 1.00 75.69 172 VAL A N 1
ATOM 1358 C CA . VAL A 1 172 ? 21.748 -11.250 -57.465 1.00 75.69 172 VAL A CA 1
ATOM 1359 C C . VAL A 1 172 ? 22.323 -10.005 -58.149 1.00 75.69 172 VAL A C 1
ATOM 1361 O O . VAL A 1 172 ? 22.651 -9.029 -57.489 1.00 75.69 172 VAL A O 1
ATOM 1364 N N . ARG A 1 173 ? 22.439 -10.027 -59.487 1.00 62.56 173 ARG A N 1
ATOM 1365 C CA . ARG A 1 173 ? 23.158 -8.997 -60.272 1.00 62.56 173 ARG A CA 1
ATOM 1366 C C . ARG A 1 173 ? 22.504 -7.603 -60.304 1.00 62.56 173 ARG A C 1
ATOM 1368 O O . ARG A 1 173 ? 23.229 -6.639 -60.505 1.00 62.56 173 ARG A O 1
ATOM 1375 N N . ASP A 1 174 ? 21.197 -7.485 -60.048 1.00 68.19 174 ASP A N 1
ATOM 1376 C CA . ASP A 1 174 ? 20.430 -6.229 -60.174 1.00 68.19 174 ASP A CA 1
ATOM 1377 C C . ASP A 1 174 ? 19.710 -5.843 -58.865 1.00 68.19 174 ASP A C 1
ATOM 1379 O O . ASP A 1 174 ? 18.487 -5.724 -58.804 1.00 68.19 174 ASP A O 1
ATOM 1383 N N . CYS A 1 175 ? 20.458 -5.688 -57.770 1.00 73.00 175 CYS A N 1
ATOM 1384 C CA . CYS A 1 175 ? 19.891 -5.512 -56.426 1.00 73.00 175 CYS A CA 1
ATOM 1385 C C . CYS A 1 175 ? 19.878 -4.064 -55.890 1.00 73.00 175 CYS A C 1
ATOM 1387 O O . CYS A 1 175 ? 19.454 -3.845 -54.755 1.00 73.00 175 CYS A O 1
ATOM 1389 N N . GLY A 1 176 ? 20.328 -3.077 -56.677 1.00 78.31 176 GLY A N 1
ATOM 1390 C CA . GLY A 1 176 ? 20.635 -1.714 -56.210 1.00 78.31 176 GLY A CA 1
ATOM 1391 C C . GLY A 1 176 ? 19.498 -1.013 -55.457 1.00 78.31 176 GLY A C 1
ATOM 1392 O O . GLY A 1 176 ? 19.681 -0.610 -54.315 1.00 78.31 176 GLY A O 1
ATOM 1393 N N . THR A 1 177 ? 18.301 -0.927 -56.045 1.00 85.00 177 THR A N 1
ATOM 1394 C CA . THR A 1 177 ? 17.157 -0.217 -55.437 1.00 85.00 177 THR A CA 1
ATOM 1395 C C . THR A 1 177 ? 16.656 -0.880 -54.152 1.00 85.00 177 THR A C 1
ATOM 1397 O O . THR A 1 177 ? 16.301 -0.200 -53.191 1.00 85.00 177 THR A O 1
ATOM 1400 N N . LEU A 1 178 ? 16.631 -2.216 -54.115 1.00 84.62 178 LEU A N 1
ATOM 1401 C CA . LEU A 1 178 ? 16.162 -2.964 -52.948 1.00 84.62 178 LEU A CA 1
ATOM 1402 C C . LEU A 1 178 ? 17.185 -2.918 -51.801 1.00 84.62 178 LEU A C 1
ATOM 1404 O O . LEU A 1 178 ? 16.793 -2.819 -50.641 1.00 84.62 178 LEU A O 1
ATOM 1408 N N . LEU A 1 179 ? 18.483 -2.925 -52.124 1.00 86.00 179 LEU A N 1
ATOM 1409 C CA . LEU A 1 179 ? 19.556 -2.751 -51.147 1.00 86.00 179 LEU A CA 1
ATOM 1410 C C . LEU A 1 179 ? 19.503 -1.360 -50.502 1.00 86.00 179 LEU A C 1
ATOM 1412 O O . LEU A 1 179 ? 19.582 -1.265 -49.280 1.00 86.00 179 LEU A O 1
ATOM 1416 N N . THR A 1 180 ? 19.305 -0.299 -51.294 1.00 87.88 180 THR A N 1
ATOM 1417 C CA . THR A 1 180 ? 19.126 1.063 -50.765 1.00 87.88 180 THR A CA 1
ATOM 1418 C C . THR A 1 180 ? 17.968 1.126 -49.771 1.00 87.88 180 THR A C 1
ATOM 1420 O O . THR A 1 180 ? 18.149 1.648 -48.675 1.00 87.88 180 THR A O 1
ATOM 1423 N N . ARG A 1 181 ? 16.823 0.502 -50.086 1.00 88.62 181 ARG A N 1
ATOM 1424 C CA . ARG A 1 181 ? 15.672 0.464 -49.171 1.00 88.62 181 ARG A CA 1
ATOM 1425 C C . ARG A 1 181 ? 15.989 -0.238 -47.848 1.00 88.62 181 ARG A C 1
ATOM 1427 O O . ARG A 1 181 ? 15.598 0.246 -46.796 1.00 88.62 181 ARG A O 1
ATOM 1434 N N . TYR A 1 182 ? 16.711 -1.359 -47.876 1.00 90.00 182 TYR A N 1
ATOM 1435 C CA . TYR A 1 182 ? 17.094 -2.047 -46.638 1.00 90.00 182 TYR A CA 1
ATOM 1436 C C . TYR A 1 182 ? 18.102 -1.262 -45.796 1.00 90.00 182 TYR A C 1
ATOM 1438 O O . TYR A 1 182 ? 18.047 -1.338 -44.572 1.00 90.00 182 TYR A O 1
ATOM 1446 N N . LEU A 1 183 ? 18.998 -0.498 -46.423 1.00 89.00 183 LEU A N 1
ATOM 1447 C CA . LEU A 1 183 ? 19.899 0.403 -45.701 1.00 89.00 183 LEU A CA 1
ATOM 1448 C C . LEU A 1 183 ? 19.134 1.571 -45.059 1.00 89.00 183 LEU A C 1
ATOM 1450 O O . LEU A 1 183 ? 19.435 1.944 -43.928 1.00 89.00 183 LEU A O 1
ATOM 1454 N N . GLU A 1 184 ? 18.121 2.112 -45.738 1.00 92.62 184 GLU A N 1
ATOM 1455 C CA . GLU A 1 184 ? 17.216 3.120 -45.168 1.00 92.62 184 GLU A CA 1
ATOM 1456 C C . GLU A 1 184 ? 16.403 2.561 -43.991 1.00 92.62 184 GLU A C 1
ATOM 1458 O O . GLU A 1 184 ? 16.326 3.205 -42.943 1.00 92.62 184 GLU A O 1
ATOM 1463 N N . ASP A 1 185 ? 15.857 1.348 -44.127 1.00 91.94 185 ASP A N 1
ATOM 1464 C CA . ASP A 1 185 ? 15.135 0.661 -43.050 1.00 91.94 185 ASP A CA 1
ATOM 1465 C C . ASP A 1 185 ? 16.052 0.413 -41.834 1.00 91.94 185 ASP A C 1
ATOM 1467 O O . ASP A 1 185 ? 15.637 0.635 -40.698 1.00 91.94 185 ASP A O 1
ATOM 1471 N N . LEU A 1 186 ? 17.318 0.028 -42.054 1.00 91.69 186 LEU A N 1
ATOM 1472 C CA . LEU A 1 186 ? 18.307 -0.140 -40.981 1.00 91.69 186 LEU A CA 1
ATOM 1473 C C . LEU A 1 186 ? 18.638 1.179 -40.272 1.00 91.69 186 LEU A C 1
ATOM 1475 O O . LEU A 1 186 ? 18.694 1.199 -39.046 1.00 91.69 186 LEU A O 1
ATOM 1479 N N . ASN A 1 187 ? 18.824 2.276 -41.013 1.00 93.31 187 ASN A N 1
ATOM 1480 C CA . ASN A 1 187 ? 19.062 3.593 -40.411 1.00 93.31 187 ASN A CA 1
ATOM 1481 C C . ASN A 1 187 ? 17.875 4.036 -39.550 1.00 93.31 187 ASN A C 1
ATOM 1483 O O . ASN A 1 187 ? 18.059 4.539 -38.444 1.00 93.31 187 ASN A O 1
ATOM 1487 N N . LYS A 1 188 ? 16.649 3.801 -40.028 1.00 93.19 188 LYS A N 1
ATOM 1488 C CA . LYS A 1 188 ? 15.437 4.097 -39.263 1.00 93.19 188 LYS A CA 1
ATOM 1489 C C . LYS A 1 188 ? 15.334 3.244 -37.995 1.00 93.19 188 LYS A C 1
ATOM 1491 O O . LYS A 1 188 ? 14.940 3.762 -36.954 1.00 93.19 188 LYS A O 1
ATOM 1496 N N . ASP A 1 189 ? 15.690 1.963 -38.076 1.00 92.12 189 ASP A N 1
ATOM 1497 C CA . ASP A 1 189 ? 15.734 1.070 -36.916 1.00 92.12 189 ASP A CA 1
ATOM 1498 C C . ASP A 1 189 ? 16.772 1.540 -35.877 1.00 92.12 189 ASP A C 1
ATOM 1500 O O . ASP A 1 189 ? 16.488 1.507 -34.681 1.00 92.12 189 ASP A O 1
ATOM 1504 N N . GLU A 1 190 ? 17.947 2.018 -36.305 1.00 92.00 190 GLU A N 1
ATOM 1505 C CA . GLU A 1 190 ? 18.958 2.605 -35.406 1.00 92.00 190 GLU A CA 1
ATOM 1506 C C . GLU A 1 190 ? 18.457 3.896 -34.731 1.00 92.00 190 GLU A C 1
ATOM 1508 O O . GLU A 1 190 ? 18.607 4.055 -33.516 1.00 92.00 190 GLU A O 1
ATOM 1513 N N . ASP A 1 191 ? 17.789 4.786 -35.473 1.00 93.69 191 ASP A N 1
ATOM 1514 C CA . ASP A 1 191 ? 17.165 5.990 -34.904 1.00 93.69 191 ASP A CA 1
ATOM 1515 C C . ASP A 1 191 ? 16.084 5.641 -33.866 1.00 93.69 191 ASP A C 1
ATOM 1517 O O . ASP A 1 191 ? 15.968 6.295 -32.823 1.00 93.69 191 ASP A O 1
ATOM 1521 N N . ASP A 1 192 ? 15.273 4.618 -34.144 1.00 90.19 192 ASP A N 1
ATOM 1522 C CA . ASP A 1 192 ? 14.232 4.131 -33.239 1.00 90.19 192 ASP A CA 1
ATOM 1523 C C . ASP A 1 192 ? 14.831 3.489 -31.976 1.00 90.19 192 ASP A C 1
ATOM 1525 O O . ASP A 1 192 ? 14.319 3.735 -30.879 1.00 90.19 192 ASP A O 1
ATOM 1529 N N . LEU A 1 193 ? 15.927 2.727 -32.098 1.00 93.69 193 LEU A N 1
ATOM 1530 C CA . LEU A 1 193 ? 16.671 2.182 -30.955 1.00 93.69 193 LEU A CA 1
ATOM 1531 C C . LEU A 1 193 ? 17.253 3.297 -30.088 1.00 93.69 193 LEU A C 1
ATOM 1533 O O . LEU A 1 193 ? 17.103 3.269 -28.868 1.00 93.69 193 LEU A O 1
ATOM 1537 N N . GLN A 1 194 ? 17.881 4.302 -30.699 1.00 93.69 194 GLN A N 1
ATOM 1538 C CA . GLN A 1 194 ? 18.466 5.406 -29.946 1.00 93.69 194 GLN A CA 1
ATOM 1539 C C . GLN A 1 194 ? 17.394 6.183 -29.173 1.00 93.69 194 GLN A C 1
ATOM 1541 O O . GLN A 1 194 ? 17.583 6.491 -27.996 1.00 93.69 194 GLN A O 1
ATOM 1546 N N . LYS A 1 195 ? 16.238 6.451 -29.795 1.00 92.94 195 LYS A N 1
ATOM 1547 C CA . LYS A 1 195 ? 15.097 7.085 -29.114 1.00 92.94 195 LYS A CA 1
ATOM 1548 C C . LYS A 1 195 ? 14.566 6.226 -27.970 1.00 92.94 195 LYS A C 1
ATOM 1550 O O . LYS A 1 195 ? 14.296 6.761 -26.899 1.00 92.94 195 LYS A O 1
ATOM 1555 N N . ALA A 1 196 ? 14.420 4.919 -28.186 1.00 91.88 196 ALA A N 1
ATOM 1556 C CA . ALA A 1 196 ? 13.934 3.993 -27.167 1.00 91.88 196 ALA A CA 1
ATOM 1557 C C . ALA A 1 196 ? 14.857 3.961 -25.940 1.00 91.88 196 ALA A C 1
ATOM 1559 O O . ALA A 1 196 ? 14.365 4.048 -24.818 1.00 91.88 196 ALA A O 1
ATOM 1560 N N . ARG A 1 197 ? 16.178 3.932 -26.146 1.00 93.88 197 ARG A N 1
ATOM 1561 C CA . ARG A 1 197 ? 17.170 3.952 -25.060 1.00 93.88 197 ARG A CA 1
ATOM 1562 C C . ARG A 1 197 ? 17.120 5.230 -24.239 1.00 93.88 197 ARG A C 1
ATOM 1564 O O . ARG A 1 197 ? 17.089 5.152 -23.019 1.00 93.88 197 ARG A O 1
ATOM 1571 N N . VAL A 1 198 ? 17.051 6.386 -24.903 1.00 95.62 198 VAL A N 1
ATOM 1572 C CA . VAL A 1 198 ? 16.920 7.683 -24.218 1.00 95.62 198 VAL A CA 1
ATOM 1573 C C . VAL A 1 198 ? 15.631 7.735 -23.390 1.00 95.62 198 VAL A C 1
ATOM 1575 O O . VAL A 1 198 ? 15.642 8.234 -22.271 1.00 95.62 198 VAL A O 1
ATOM 1578 N N . MET A 1 199 ? 14.524 7.190 -23.909 1.00 93.62 199 MET A N 1
ATOM 1579 C CA . MET A 1 199 ? 13.268 7.101 -23.154 1.00 93.62 199 MET A CA 1
ATOM 1580 C C . MET A 1 199 ? 13.375 6.157 -21.953 1.00 93.62 199 MET A C 1
ATOM 1582 O O . MET A 1 199 ? 12.896 6.502 -20.881 1.00 93.62 199 MET A O 1
ATOM 1586 N N . ILE A 1 200 ? 14.006 4.988 -22.115 1.00 94.94 200 ILE A N 1
ATOM 1587 C CA . ILE A 1 200 ? 14.217 4.036 -21.015 1.00 94.94 200 ILE A CA 1
ATOM 1588 C C . ILE A 1 200 ? 15.072 4.667 -19.916 1.00 94.94 200 ILE A C 1
ATOM 1590 O O . ILE A 1 200 ? 14.711 4.557 -18.752 1.00 94.94 200 ILE A O 1
ATOM 1594 N N . GLU A 1 201 ? 16.169 5.334 -20.274 1.00 96.19 201 GLU A N 1
ATOM 1595 C CA . GLU A 1 201 ? 17.059 5.989 -19.310 1.00 96.19 201 GLU A CA 1
ATOM 1596 C C . GLU A 1 201 ? 16.322 7.080 -18.519 1.00 96.19 201 GLU A C 1
ATOM 1598 O O . GLU A 1 201 ? 16.404 7.109 -17.292 1.00 96.19 201 GLU A O 1
ATOM 1603 N N . ALA A 1 202 ? 15.523 7.909 -19.201 1.00 95.50 202 ALA A N 1
ATOM 1604 C CA . ALA A 1 202 ? 14.695 8.925 -18.552 1.00 95.50 202 ALA A CA 1
ATOM 1605 C C . ALA A 1 202 ? 13.632 8.311 -17.620 1.00 95.50 202 ALA A C 1
ATOM 1607 O O . ALA A 1 202 ? 13.504 8.726 -16.468 1.00 95.50 202 ALA A O 1
ATOM 1608 N N . ASP A 1 203 ? 12.902 7.291 -18.085 1.00 96.00 203 ASP A N 1
ATOM 1609 C CA . ASP A 1 203 ? 11.889 6.602 -17.277 1.00 96.00 203 ASP A CA 1
ATOM 1610 C C . ASP A 1 203 ? 12.523 5.891 -16.058 1.00 96.00 203 ASP A C 1
ATOM 1612 O O . ASP A 1 203 ? 11.918 5.824 -14.985 1.00 96.00 203 ASP A O 1
ATOM 1616 N N . GLU A 1 204 ? 13.739 5.348 -16.190 1.00 95.94 204 GLU A N 1
ATOM 1617 C CA . GLU A 1 204 ? 14.484 4.714 -15.093 1.00 95.94 204 GLU A CA 1
ATOM 1618 C C . GLU A 1 204 ? 14.941 5.726 -14.037 1.00 95.94 204 GLU A C 1
ATOM 1620 O O . GLU A 1 204 ? 14.821 5.448 -12.836 1.00 95.94 204 GLU A O 1
ATOM 1625 N N . GLU A 1 205 ? 15.413 6.901 -14.459 1.00 96.19 205 GLU A N 1
ATOM 1626 C CA . GLU A 1 205 ? 15.751 8.007 -13.558 1.00 96.19 205 GLU A CA 1
ATOM 1627 C C . GLU A 1 205 ? 14.508 8.491 -12.792 1.00 96.19 205 GLU A C 1
ATOM 1629 O O . GLU A 1 205 ? 14.542 8.626 -11.562 1.00 96.19 205 GLU A O 1
ATOM 1634 N N . ASP A 1 206 ? 13.378 8.650 -13.486 1.00 94.69 206 ASP A N 1
ATOM 1635 C CA . ASP A 1 206 ? 12.098 9.015 -12.875 1.00 94.69 206 ASP A CA 1
ATOM 1636 C C . ASP A 1 206 ? 11.635 7.964 -11.856 1.00 94.69 206 ASP A C 1
ATOM 1638 O O . ASP A 1 206 ? 11.234 8.306 -10.739 1.00 94.69 206 ASP A O 1
ATOM 1642 N N . VAL A 1 207 ? 11.746 6.671 -12.179 1.00 95.69 207 VAL A N 1
ATOM 1643 C CA . VAL A 1 207 ? 11.434 5.580 -11.240 1.00 95.69 207 VAL A CA 1
ATOM 1644 C C . VAL A 1 207 ? 12.351 5.619 -10.018 1.00 95.69 207 VAL A C 1
ATOM 1646 O O . VAL A 1 207 ? 11.880 5.395 -8.898 1.00 95.69 207 VAL A O 1
ATOM 1649 N N . ALA A 1 208 ? 13.645 5.896 -10.187 1.00 95.75 208 ALA A N 1
ATOM 1650 C CA . ALA A 1 208 ? 14.577 6.014 -9.067 1.00 95.75 208 ALA A CA 1
ATOM 1651 C C . ALA A 1 208 ? 14.188 7.179 -8.142 1.00 95.75 208 ALA A C 1
ATOM 1653 O O . ALA A 1 208 ? 14.100 6.999 -6.921 1.00 95.75 208 ALA A O 1
ATOM 1654 N N . LYS A 1 209 ? 13.860 8.340 -8.718 1.00 95.44 209 LYS A N 1
ATOM 1655 C CA . LYS A 1 209 ? 13.396 9.517 -7.977 1.00 95.44 209 LYS A CA 1
ATOM 1656 C C . LYS A 1 209 ? 12.080 9.252 -7.241 1.00 95.44 209 LYS A C 1
ATOM 1658 O O . LYS A 1 209 ? 11.991 9.495 -6.037 1.00 95.44 209 LYS A O 1
ATOM 1663 N N . MET A 1 210 ? 11.085 8.685 -7.920 1.00 94.94 210 MET A N 1
ATOM 1664 C CA . MET A 1 210 ? 9.794 8.354 -7.309 1.00 94.94 210 MET A CA 1
ATOM 1665 C C . MET A 1 210 ? 9.930 7.299 -6.205 1.00 94.94 210 MET A C 1
ATOM 1667 O O . MET A 1 210 ? 9.217 7.365 -5.205 1.00 94.94 210 MET A O 1
ATOM 1671 N N . ASN A 1 211 ? 10.854 6.339 -6.328 1.00 95.44 211 ASN A N 1
ATOM 1672 C CA . ASN A 1 211 ? 11.132 5.379 -5.255 1.00 95.44 211 ASN A CA 1
ATOM 1673 C C . ASN A 1 211 ? 11.762 6.042 -4.023 1.00 95.44 211 ASN A C 1
ATOM 1675 O O . ASN A 1 211 ? 11.431 5.660 -2.896 1.00 95.44 211 ASN A O 1
ATOM 1679 N N . ALA A 1 212 ? 12.630 7.040 -4.208 1.00 95.06 212 ALA A N 1
ATOM 1680 C CA . ALA A 1 212 ? 13.168 7.821 -3.097 1.00 95.06 212 ALA A CA 1
ATOM 1681 C C . ALA A 1 212 ? 12.053 8.608 -2.381 1.00 95.06 212 ALA A C 1
ATOM 1683 O O . ALA A 1 212 ? 11.921 8.514 -1.159 1.00 95.06 212 ALA A O 1
ATOM 1684 N N . GLU A 1 213 ? 11.191 9.293 -3.139 1.00 94.19 213 GLU A N 1
ATOM 1685 C CA . GLU A 1 213 ? 10.026 10.016 -2.603 1.00 94.19 213 GLU A CA 1
ATOM 1686 C C . GLU A 1 213 ? 9.040 9.074 -1.893 1.00 94.19 213 GLU A C 1
ATOM 1688 O O . GLU A 1 213 ? 8.569 9.367 -0.792 1.00 94.19 213 GLU A O 1
ATOM 1693 N N . LYS A 1 214 ? 8.765 7.901 -2.476 1.00 95.31 214 LYS A N 1
ATOM 1694 C CA . LYS A 1 214 ? 7.958 6.840 -1.859 1.00 95.31 214 LYS A CA 1
ATOM 1695 C C . LYS A 1 214 ? 8.557 6.403 -0.523 1.00 95.31 214 LYS A C 1
ATOM 1697 O O . LYS A 1 214 ? 7.827 6.342 0.458 1.00 95.31 214 LYS A O 1
ATOM 1702 N N . THR A 1 215 ? 9.858 6.125 -0.468 1.00 94.81 215 THR A N 1
ATOM 1703 C CA . THR A 1 215 ? 10.537 5.693 0.768 1.00 94.81 215 THR A CA 1
ATOM 1704 C C . THR A 1 215 ? 10.438 6.768 1.853 1.00 94.81 215 THR A C 1
ATOM 1706 O O . THR A 1 215 ? 10.169 6.468 3.016 1.00 94.81 215 THR A O 1
ATOM 1709 N N . GLN A 1 216 ? 10.578 8.041 1.474 1.00 95.00 216 GLN A N 1
ATOM 1710 C CA . GLN A 1 216 ? 10.374 9.163 2.387 1.00 95.00 216 GLN A CA 1
ATOM 1711 C C . GLN A 1 216 ? 8.925 9.231 2.899 1.00 95.00 216 GLN A C 1
ATOM 1713 O O . GLN A 1 216 ? 8.709 9.432 4.094 1.00 95.00 216 GLN A O 1
ATOM 1718 N N . MET A 1 217 ? 7.933 9.037 2.025 1.00 94.38 217 MET A N 1
ATOM 1719 C CA . MET A 1 217 ? 6.522 8.974 2.419 1.00 94.38 217 MET A CA 1
ATOM 1720 C C . MET A 1 217 ? 6.232 7.783 3.341 1.00 94.38 217 MET A C 1
ATOM 1722 O O . MET A 1 217 ? 5.492 7.942 4.307 1.00 94.38 217 MET A O 1
ATOM 1726 N N . GLU A 1 218 ? 6.830 6.614 3.098 1.00 94.88 218 GLU A N 1
ATOM 1727 C CA . GLU A 1 218 ? 6.698 5.442 3.974 1.00 94.88 218 GLU A CA 1
ATOM 1728 C C . GLU A 1 218 ? 7.215 5.750 5.383 1.00 94.88 218 GLU A C 1
ATOM 1730 O O . GLU A 1 218 ? 6.501 5.515 6.357 1.00 94.88 218 GLU A O 1
ATOM 1735 N N . LEU A 1 219 ? 8.383 6.387 5.501 1.00 95.25 219 LEU A N 1
ATOM 1736 C CA . LEU A 1 219 ? 8.921 6.811 6.795 1.00 95.25 219 LEU A CA 1
ATOM 1737 C C . LEU A 1 219 ? 8.009 7.824 7.509 1.00 95.25 219 LEU A C 1
ATOM 1739 O O . LEU A 1 219 ? 7.818 7.746 8.725 1.00 95.25 219 LEU A O 1
ATOM 1743 N N . GLN A 1 220 ? 7.431 8.777 6.770 1.00 94.94 220 GLN A N 1
ATOM 1744 C CA . GLN A 1 220 ? 6.482 9.743 7.332 1.00 94.94 220 GLN A CA 1
ATOM 1745 C C . GLN A 1 220 ? 5.207 9.058 7.835 1.00 94.94 220 GLN A C 1
ATOM 1747 O O . GLN A 1 220 ? 4.751 9.371 8.936 1.00 94.94 220 GLN A O 1
ATOM 1752 N N . VAL A 1 221 ? 4.653 8.115 7.064 1.00 94.69 221 VAL A N 1
ATOM 1753 C CA . VAL A 1 221 ? 3.484 7.321 7.471 1.00 94.69 221 VAL A CA 1
ATOM 1754 C C . VAL A 1 221 ? 3.807 6.516 8.722 1.00 94.69 221 VAL A C 1
ATOM 1756 O O . VAL A 1 221 ? 3.051 6.592 9.683 1.00 94.69 221 VAL A O 1
ATOM 1759 N N . GLU A 1 222 ? 4.935 5.809 8.759 1.00 95.25 222 GLU A N 1
ATOM 1760 C CA . GLU A 1 222 ? 5.342 5.019 9.923 1.00 95.25 222 GLU A CA 1
ATOM 1761 C C . GLU A 1 222 ? 5.490 5.893 11.178 1.00 95.25 222 GLU A C 1
ATOM 1763 O O . GLU A 1 222 ? 4.952 5.570 12.239 1.00 95.25 222 GLU A O 1
ATOM 1768 N N . THR A 1 223 ? 6.192 7.022 11.058 1.00 94.38 223 THR A N 1
ATOM 1769 C CA . THR A 1 223 ? 6.466 7.922 12.187 1.00 94.38 223 THR A CA 1
ATOM 1770 C C . THR A 1 223 ? 5.181 8.543 12.728 1.00 94.38 223 THR A C 1
ATOM 1772 O O . THR A 1 223 ? 4.960 8.569 13.939 1.00 94.38 223 THR A O 1
ATOM 1775 N N . LEU A 1 224 ? 4.307 9.024 11.839 1.00 93.88 224 LEU A N 1
ATOM 1776 C CA . LEU A 1 224 ? 3.015 9.577 12.239 1.00 93.88 224 LEU A CA 1
ATOM 1777 C C . LEU A 1 224 ? 2.093 8.495 12.801 1.00 93.88 224 LEU A C 1
ATOM 1779 O O . LEU A 1 224 ? 1.395 8.760 13.775 1.00 93.88 224 LEU A O 1
ATOM 1783 N N . ALA A 1 225 ? 2.116 7.282 12.246 1.00 93.62 225 ALA A N 1
ATOM 1784 C CA . ALA A 1 225 ? 1.319 6.173 12.751 1.00 93.62 225 ALA A CA 1
ATOM 1785 C C . ALA A 1 225 ? 1.722 5.796 14.182 1.00 93.62 225 ALA A C 1
ATOM 1787 O O . ALA A 1 225 ? 0.853 5.616 15.031 1.00 93.62 225 ALA A O 1
ATOM 1788 N N . LYS A 1 226 ? 3.031 5.725 14.466 1.00 93.75 226 LYS A N 1
ATOM 1789 C CA . LYS A 1 226 ? 3.558 5.506 15.823 1.00 93.75 226 LYS A CA 1
ATOM 1790 C C . LYS A 1 226 ? 3.132 6.620 16.774 1.00 93.75 226 LYS A C 1
ATOM 1792 O O . LYS A 1 226 ? 2.535 6.339 17.802 1.00 93.75 226 LYS A O 1
ATOM 1797 N N . LYS A 1 227 ? 3.330 7.881 16.380 1.00 93.12 227 LYS A N 1
ATOM 1798 C CA . LYS A 1 227 ? 2.941 9.036 17.199 1.00 93.12 227 LYS A CA 1
ATOM 1799 C C . LYS A 1 227 ? 1.449 9.024 17.557 1.00 93.12 227 LYS A C 1
ATOM 1801 O O . LYS A 1 227 ? 1.101 9.201 18.717 1.00 93.12 227 LYS A O 1
ATOM 1806 N N . LEU A 1 228 ? 0.579 8.792 16.574 1.00 91.38 228 LEU A N 1
ATOM 1807 C CA . LEU A 1 228 ? -0.868 8.731 16.797 1.00 91.38 228 LEU A CA 1
ATOM 1808 C C . LEU A 1 228 ? -1.268 7.537 17.665 1.00 91.38 228 LEU A C 1
ATOM 1810 O O . LEU A 1 228 ? -2.183 7.645 18.475 1.00 91.38 228 LEU A O 1
ATOM 1814 N N . TYR A 1 229 ? -0.575 6.408 17.519 1.00 91.75 229 TYR A N 1
ATOM 1815 C CA . TYR A 1 229 ? -0.793 5.239 18.363 1.00 91.75 229 TYR A CA 1
ATOM 1816 C C . TYR A 1 229 ? -0.457 5.547 19.831 1.00 91.75 229 TYR A C 1
ATOM 1818 O O . TYR A 1 229 ? -1.258 5.254 20.719 1.00 91.75 229 TYR A O 1
ATOM 1826 N N . ASP A 1 230 ? 0.675 6.205 20.078 1.00 90.50 230 ASP A N 1
ATOM 1827 C CA . ASP A 1 230 ? 1.129 6.578 21.422 1.00 90.50 230 ASP A CA 1
ATOM 1828 C C . ASP A 1 230 ? 0.218 7.641 22.069 1.00 90.50 230 ASP A C 1
ATOM 1830 O O . ASP A 1 230 ? -0.102 7.565 23.259 1.00 90.50 230 ASP A O 1
ATOM 1834 N N . GLU A 1 231 ? -0.265 8.615 21.291 1.00 89.00 231 GLU A N 1
ATOM 1835 C CA . GLU A 1 231 ? -1.270 9.597 21.733 1.00 89.00 231 GLU A CA 1
ATOM 1836 C C . GLU A 1 231 ? -2.582 8.907 22.147 1.00 89.00 231 GLU A C 1
ATOM 1838 O O . GLU A 1 231 ? -3.182 9.245 23.169 1.00 89.00 231 GLU A O 1
ATOM 1843 N N . MET A 1 232 ? -2.996 7.878 21.404 1.00 85.31 232 MET A N 1
ATOM 1844 C CA . MET A 1 232 ? -4.172 7.081 21.745 1.00 85.31 232 MET A CA 1
ATOM 1845 C C . MET A 1 232 ? -3.961 6.206 22.992 1.00 85.31 232 MET A C 1
ATOM 1847 O O . MET A 1 232 ? -4.890 6.046 23.783 1.00 85.31 232 MET A O 1
ATOM 1851 N N . GLU A 1 233 ? -2.773 5.636 23.204 1.00 84.38 233 GLU A N 1
ATOM 1852 C CA . GLU A 1 233 ? -2.440 4.856 24.411 1.00 84.38 233 GLU A CA 1
ATOM 1853 C C . GLU A 1 233 ? -2.380 5.731 25.670 1.00 84.38 233 GLU A C 1
ATOM 1855 O O . GLU A 1 233 ? -2.978 5.400 26.698 1.00 84.38 233 GLU A O 1
ATOM 1860 N N . SER A 1 234 ? -1.710 6.880 25.577 1.00 80.50 234 SER A N 1
ATOM 1861 C CA . SER A 1 234 ? -1.559 7.820 26.692 1.00 80.50 234 SER A CA 1
ATOM 1862 C C . SER A 1 234 ? -2.890 8.452 27.107 1.00 80.50 234 SER A C 1
ATOM 1864 O O . SER A 1 234 ? -3.154 8.571 28.302 1.00 80.50 234 SER A O 1
ATOM 1866 N N . GLY A 1 235 ? -3.776 8.751 26.151 1.00 65.62 235 GLY A N 1
ATOM 1867 C CA . GLY A 1 235 ? -5.139 9.210 26.439 1.00 65.62 235 GLY A CA 1
ATOM 1868 C C . GLY A 1 235 ? -6.021 8.160 27.127 1.00 65.62 235 GLY A C 1
ATOM 1869 O O . GLY A 1 235 ? -6.886 8.518 27.918 1.00 65.62 235 GLY A O 1
ATOM 1870 N N . THR A 1 236 ? -5.771 6.864 26.895 1.00 55.03 236 THR A N 1
ATOM 1871 C CA . THR A 1 236 ? -6.522 5.765 27.542 1.00 55.03 236 THR A CA 1
ATOM 1872 C C . THR A 1 236 ? -6.084 5.540 28.998 1.00 55.03 236 THR A C 1
ATOM 1874 O O . THR A 1 236 ? -6.814 4.940 29.774 1.00 55.03 236 THR A O 1
ATOM 1877 N N . SER A 1 237 ? -4.898 6.020 29.386 1.00 44.78 237 SER A N 1
ATOM 1878 C CA . SER A 1 237 ? -4.325 5.819 30.729 1.00 44.78 237 SER A CA 1
ATOM 1879 C C . SER A 1 237 ? -4.773 6.873 31.758 1.00 44.78 237 SER A C 1
ATOM 1881 O O . SER A 1 237 ? -4.380 6.799 32.920 1.00 44.78 237 SER A O 1
ATOM 1883 N N . ALA A 1 238 ? -5.544 7.878 31.329 1.00 36.91 238 ALA A N 1
ATOM 1884 C CA . ALA A 1 238 ? -5.948 9.037 32.131 1.00 36.91 238 ALA A CA 1
ATOM 1885 C C . ALA A 1 238 ? -7.473 9.143 32.344 1.00 36.91 238 ALA A C 1
ATOM 1887 O O . ALA A 1 238 ? -7.949 10.171 32.826 1.00 36.91 238 ALA A O 1
ATOM 1888 N N . SER A 1 239 ? -8.240 8.116 31.967 1.00 35.06 239 SER A N 1
ATOM 1889 C CA . SER A 1 239 ? -9.695 7.993 32.169 1.00 35.06 239 SER A CA 1
ATOM 1890 C C . SER A 1 239 ? -10.009 6.687 32.885 1.00 35.06 239 SER A C 1
ATOM 1892 O O . SER A 1 239 ? -10.957 6.692 33.696 1.00 35.06 239 SER A O 1
#

Radius of gyration: 38.91 Å; chains: 1; bounding box: 92×44×111 Å